Protein AF-A0A124IQH4-F1 (afdb_monomer_lite)

Sequence (219 aa):
MKIWHQALVGLISLNKNAKKWLMAPLSLAMLDLQGNQDTYRDPIALLEALRRASGKFFVFCQKGQIAVPKTSQLLYSYLESMVIEVMSPNPHGVFHPKTWLLRFTSDDGPEIYRFLCLSRNLTFDRSWDNILTLEGEVGKRRYARNRPLADFVKSLPSMGQSLIDPKVLASIDSLAEKVMRVQFQAPEGFENLAFWPMGIPKYHKLPIQGSHPVAAPKP

Foldseek 3Di:
DFQWLKQKEQEAEAAQDQVFVLVVLLVVLVVNVVVDPVLVPPPVSSLVSLLSCLLRAAYEYAPPSHDDDPPDVSSVVSVVSRYFHFQFPDPPDGSHFRKMWMWTDGPPDFIKIKIKGKPDHDDPDPDDIDIDIWMFTFDPDFDPLLLVVLVLLLCRVVRGPDDRPVSVNVSSNVSSVSSRRTPIDDPPQFDDDHDQPDRGPPRPDDPPPDPDDNTDGDD

Structure (mmCIF, N/CA/C/O backbone):
data_AF-A0A124IQH4-F1
#
_entry.id   AF-A0A124IQH4-F1
#
loop_
_atom_site.group_PDB
_atom_site.id
_atom_site.type_symbol
_atom_site.label_atom_id
_atom_site.label_alt_id
_atom_site.label_comp_id
_atom_site.label_asym_id
_atom_site.label_entity_id
_atom_site.label_seq_id
_atom_site.pdbx_PDB_ins_code
_atom_site.Cartn_x
_atom_site.Cartn_y
_atom_site.Cartn_z
_atom_site.occupancy
_atom_site.B_iso_or_equiv
_atom_site.auth_seq_id
_atom_site.auth_comp_id
_atom_site.auth_asym_id
_atom_site.auth_atom_id
_atom_site.pdbx_PDB_model_num
ATOM 1 N N . MET A 1 1 ? -23.907 -10.641 -3.663 1.00 27.45 1 MET A N 1
ATOM 2 C CA . MET A 1 1 ? -23.512 -9.532 -2.768 1.00 27.45 1 MET A CA 1
ATOM 3 C C . MET A 1 1 ? -22.052 -9.770 -2.403 1.00 27.45 1 MET A C 1
ATOM 5 O O . MET A 1 1 ? -21.786 -10.733 -1.705 1.00 27.45 1 MET A O 1
ATOM 9 N N . LYS A 1 2 ? -21.096 -9.043 -3.003 1.00 30.48 2 LYS A N 1
ATOM 10 C CA . LYS A 1 2 ? -19.655 -9.298 -2.796 1.00 30.48 2 LYS A CA 1
ATOM 11 C C . LYS A 1 2 ? -19.237 -8.678 -1.463 1.00 30.48 2 LYS A C 1
ATOM 13 O O . LYS A 1 2 ? -19.295 -7.460 -1.327 1.00 30.48 2 LYS A O 1
ATOM 18 N N . ILE A 1 3 ? -18.887 -9.506 -0.484 1.00 36.41 3 ILE A N 1
ATOM 19 C CA . ILE A 1 3 ? -18.413 -9.053 0.826 1.00 36.41 3 ILE A CA 1
ATOM 20 C C . ILE A 1 3 ? -16.924 -8.727 0.683 1.00 36.41 3 ILE A C 1
ATOM 22 O O . ILE A 1 3 ? -16.105 -9.613 0.456 1.00 36.41 3 ILE A O 1
ATOM 26 N N . TRP A 1 4 ? -16.583 -7.442 0.760 1.00 46.94 4 TRP A N 1
ATOM 27 C CA . TRP A 1 4 ? -15.238 -6.929 0.516 1.00 46.94 4 TRP A CA 1
ATOM 28 C C . TRP A 1 4 ? -14.406 -6.929 1.805 1.00 46.94 4 TRP A C 1
ATOM 30 O O . TRP A 1 4 ? -14.398 -5.945 2.535 1.00 46.94 4 TRP A O 1
ATOM 40 N N . HIS A 1 5 ? -13.637 -7.980 2.096 1.00 44.06 5 HIS A N 1
ATOM 41 C CA . HIS A 1 5 ? -12.691 -7.911 3.220 1.00 44.06 5 HIS A CA 1
ATOM 42 C C . HIS A 1 5 ? -11.380 -7.276 2.738 1.00 44.06 5 HIS A C 1
ATOM 44 O O . HIS A 1 5 ? -10.505 -7.968 2.208 1.00 44.06 5 HIS A O 1
ATOM 50 N N . GLN A 1 6 ? -11.263 -5.949 2.860 1.00 46.66 6 GLN A N 1
ATOM 51 C CA . GLN A 1 6 ? -10.095 -5.217 2.366 1.00 46.66 6 GLN A CA 1
ATOM 52 C C . GLN A 1 6 ? -9.003 -5.068 3.422 1.00 46.66 6 GLN A C 1
ATOM 54 O O . GLN A 1 6 ? -9.256 -4.545 4.503 1.00 46.66 6 GLN A O 1
ATOM 59 N N . ALA A 1 7 ? -7.785 -5.502 3.083 1.00 43.81 7 ALA A N 1
ATOM 60 C CA . ALA A 1 7 ? -6.567 -5.007 3.715 1.00 43.81 7 ALA A CA 1
ATOM 61 C C . ALA A 1 7 ? -6.040 -3.864 2.849 1.00 43.81 7 ALA A C 1
ATOM 63 O O . ALA A 1 7 ? -5.801 -4.036 1.651 1.00 43.81 7 ALA A O 1
ATOM 64 N N . LEU A 1 8 ? -5.915 -2.692 3.448 1.00 48.09 8 LEU A N 1
ATOM 65 C CA . LEU A 1 8 ? -5.550 -1.461 2.787 1.00 48.09 8 LEU A CA 1
ATOM 66 C C . LEU A 1 8 ? -4.253 -0.928 3.382 1.00 48.09 8 LEU A C 1
ATOM 68 O O . LEU A 1 8 ? -4.215 -0.499 4.528 1.00 48.09 8 LEU A O 1
ATOM 72 N N . VAL A 1 9 ? -3.195 -0.908 2.579 1.00 48.12 9 VAL A N 1
ATOM 73 C CA . VAL A 1 9 ? -1.991 -0.137 2.890 1.00 48.12 9 VAL A CA 1
ATOM 74 C C . VAL A 1 9 ? -2.072 1.182 2.124 1.00 48.12 9 VAL A C 1
ATOM 76 O O . VAL A 1 9 ? -1.811 1.249 0.920 1.00 48.12 9 VAL A O 1
ATOM 79 N N . GLY A 1 10 ? -2.507 2.235 2.815 1.00 49.72 10 GLY A N 1
ATOM 80 C CA . GLY A 1 10 ? -2.479 3.606 2.318 1.00 49.72 10 GLY A CA 1
ATOM 81 C C . GLY A 1 10 ? -1.094 4.197 2.562 1.00 49.72 10 GLY A C 1
ATOM 82 O O . GLY A 1 10 ? -0.706 4.456 3.694 1.00 49.72 10 GLY A O 1
ATOM 83 N N . LEU A 1 11 ? -0.311 4.406 1.511 1.00 49.22 11 LEU A N 1
ATOM 84 C CA . LEU A 1 11 ? 1.024 4.992 1.605 1.00 49.22 11 LEU A CA 1
ATOM 85 C C . LEU A 1 11 ? 0.931 6.471 1.300 1.00 49.22 11 LEU A C 1
ATOM 87 O O . LEU A 1 11 ? 0.969 6.899 0.146 1.00 49.22 11 LEU A O 1
ATOM 91 N N . ILE A 1 12 ? 0.761 7.245 2.360 1.00 49.69 12 ILE A N 1
ATOM 92 C CA . ILE A 1 12 ? 0.426 8.647 2.248 1.00 49.69 12 ILE A CA 1
ATOM 93 C C . ILE A 1 12 ? 1.535 9.482 2.866 1.00 49.69 12 ILE A C 1
ATOM 95 O O . ILE A 1 12 ? 1.730 9.553 4.078 1.00 49.69 12 ILE A O 1
ATOM 99 N N . SER A 1 13 ? 2.198 10.236 2.011 1.00 42.84 13 SER A N 1
ATOM 100 C CA . SER A 1 13 ? 2.957 11.386 2.446 1.00 42.84 13 SER A CA 1
ATOM 101 C C . SER A 1 13 ? 2.058 12.520 2.897 1.00 42.84 13 SER A C 1
ATOM 103 O O . SER A 1 13 ? 1.053 12.818 2.258 1.00 42.84 13 SER A O 1
ATOM 105 N N . LEU A 1 14 ? 2.437 13.195 3.977 1.00 44.09 14 LEU A N 1
ATOM 106 C CA . LEU A 1 14 ? 1.610 14.215 4.596 1.00 44.09 14 LEU A CA 1
ATOM 107 C C . LEU A 1 14 ? 2.203 15.609 4.514 1.00 44.09 14 LEU A C 1
ATOM 109 O O . LEU A 1 14 ? 3.375 15.837 4.795 1.00 44.09 14 LEU A O 1
ATOM 113 N N . ASN A 1 15 ? 1.295 16.544 4.237 1.00 41.12 15 ASN A N 1
ATOM 114 C CA . ASN A 1 15 ? 1.374 17.929 4.665 1.00 41.12 15 ASN A CA 1
ATOM 115 C C . ASN A 1 15 ? 0.357 18.127 5.808 1.00 41.12 15 ASN A C 1
ATOM 117 O O . ASN A 1 15 ? -0.839 17.941 5.577 1.00 41.12 15 ASN A O 1
ATOM 121 N N . LYS A 1 16 ? 0.848 18.456 7.013 1.00 47.25 16 LYS A N 1
ATOM 122 C CA . LYS A 1 16 ? 0.254 19.120 8.208 1.00 47.25 16 LYS A CA 1
ATOM 123 C C . LYS A 1 16 ? -1.236 18.968 8.616 1.00 47.25 16 LYS A C 1
ATOM 125 O O . LYS A 1 16 ? -1.627 19.569 9.610 1.00 47.25 16 LYS A O 1
ATOM 130 N N . ASN A 1 17 ? -2.092 18.191 7.950 1.00 49.38 17 ASN A N 1
ATOM 131 C CA . ASN A 1 17 ? -3.535 18.117 8.240 1.00 49.38 17 ASN A CA 1
ATOM 132 C C . ASN A 1 17 ? -4.011 16.672 8.479 1.00 49.38 17 ASN A C 1
ATOM 134 O O . ASN A 1 17 ? -4.614 16.058 7.596 1.00 49.38 17 ASN A O 1
ATOM 138 N N . ALA A 1 18 ? -3.792 16.135 9.686 1.00 50.78 18 ALA A N 1
ATOM 139 C CA . ALA A 1 18 ? -4.149 14.749 10.026 1.00 50.78 18 ALA A CA 1
ATOM 140 C C . ALA A 1 18 ? -5.662 14.458 9.986 1.00 50.78 18 ALA A C 1
ATOM 142 O O . ALA A 1 18 ? -6.048 13.339 9.664 1.00 50.78 18 ALA A O 1
ATOM 143 N N . LYS A 1 19 ? -6.525 15.467 10.209 1.00 54.09 19 LYS A N 1
ATOM 144 C CA . LYS A 1 19 ? -8.000 15.329 10.144 1.00 54.09 19 LYS A CA 1
ATOM 145 C C . LYS A 1 19 ? -8.501 14.666 8.857 1.00 54.09 19 LYS A C 1
ATOM 147 O O . LYS A 1 19 ? -9.538 14.015 8.870 1.00 54.09 19 LYS A O 1
ATOM 152 N N . LYS A 1 20 ? -7.792 14.857 7.742 1.00 59.75 20 LYS A N 1
ATOM 153 C CA . LYS A 1 20 ? -8.270 14.479 6.405 1.00 59.75 20 LYS A CA 1
ATOM 154 C C . LYS A 1 20 ? -8.083 12.988 6.095 1.00 59.75 20 LYS A C 1
ATOM 156 O O . LYS A 1 20 ? -8.856 12.438 5.323 1.00 59.75 20 LYS A O 1
ATOM 161 N N . TRP A 1 21 ? -7.128 12.318 6.737 1.00 56.78 21 TRP A N 1
ATOM 162 C CA . TRP A 1 21 ? -6.817 10.898 6.491 1.00 56.78 21 TRP A CA 1
ATOM 163 C C . TRP A 1 21 ? -7.720 9.957 7.251 1.00 56.78 21 TRP A C 1
ATOM 165 O O . TRP A 1 21 ? -8.015 8.877 6.766 1.00 56.78 21 TRP A O 1
ATOM 175 N N . LEU A 1 22 ? -8.226 10.424 8.387 1.00 61.12 22 LEU A N 1
ATOM 176 C CA . LEU A 1 22 ? -9.217 9.742 9.210 1.00 61.12 22 LEU A CA 1
ATOM 177 C C . LEU A 1 22 ? -10.526 9.510 8.456 1.00 61.12 22 LEU A C 1
ATOM 179 O O . LEU A 1 22 ? -11.245 8.565 8.759 1.00 61.12 22 LEU A O 1
ATOM 183 N N . MET A 1 23 ? -10.797 10.315 7.424 1.00 64.69 23 MET A N 1
ATOM 184 C CA . MET A 1 23 ? -11.951 10.123 6.556 1.00 64.69 23 MET A CA 1
ATOM 185 C C . MET A 1 23 ? -11.840 8.877 5.686 1.00 64.69 23 MET A C 1
ATOM 187 O O . MET A 1 23 ? -12.874 8.331 5.345 1.00 64.69 23 MET A O 1
ATOM 191 N N . ALA A 1 24 ? -10.649 8.403 5.316 1.00 69.44 24 ALA A N 1
ATOM 192 C CA . ALA A 1 24 ? -10.521 7.216 4.469 1.00 69.44 24 ALA A CA 1
ATOM 193 C C . ALA A 1 24 ? -10.937 5.911 5.181 1.00 69.44 24 ALA A C 1
ATOM 195 O O . ALA A 1 24 ? -11.853 5.254 4.685 1.00 69.44 24 ALA A O 1
ATOM 196 N N . PRO A 1 25 ? -10.368 5.540 6.348 1.00 66.88 25 PRO A N 1
ATOM 197 C CA . PRO A 1 25 ? -10.830 4.378 7.100 1.00 66.88 25 PRO A CA 1
ATOM 198 C C . PRO A 1 25 ? -12.261 4.574 7.606 1.00 66.88 25 PRO A C 1
ATOM 200 O O . PRO A 1 25 ? -13.017 3.611 7.629 1.00 66.88 25 PRO A O 1
ATOM 203 N N . LEU A 1 26 ? -12.673 5.809 7.924 1.00 68.56 26 LEU A N 1
ATOM 204 C CA . LEU A 1 26 ? -14.063 6.108 8.270 1.00 68.56 26 LEU A CA 1
ATOM 205 C C . LEU A 1 26 ? -15.015 5.890 7.088 1.00 68.56 26 LEU A C 1
ATOM 207 O O . LEU A 1 26 ? -16.062 5.286 7.263 1.00 68.56 26 LEU A O 1
ATOM 211 N N . SER A 1 27 ? -14.654 6.332 5.883 1.00 69.56 27 SER A N 1
ATOM 212 C CA . SER A 1 27 ? -15.468 6.135 4.677 1.00 69.56 27 SER A CA 1
ATOM 213 C C . SER A 1 27 ? -15.549 4.658 4.316 1.00 69.56 27 SER A C 1
ATOM 215 O O . SER A 1 27 ? -16.607 4.197 3.916 1.00 69.56 27 SER A O 1
ATOM 217 N N . LEU A 1 28 ? -14.468 3.896 4.499 1.00 68.25 28 LEU A N 1
ATOM 218 C CA . LEU A 1 28 ? -14.471 2.445 4.297 1.00 68.25 28 LEU A CA 1
ATOM 219 C C . LEU A 1 28 ? -15.334 1.730 5.334 1.00 68.25 28 LEU A C 1
ATOM 221 O O . LEU A 1 28 ? -16.152 0.897 4.964 1.00 68.25 28 LEU A O 1
ATOM 225 N N . ALA A 1 29 ? -15.214 2.111 6.606 1.00 67.94 29 ALA A N 1
ATOM 226 C CA . ALA A 1 29 ? -16.097 1.633 7.663 1.00 67.94 29 ALA A CA 1
ATOM 227 C C . ALA A 1 29 ? -17.564 1.965 7.344 1.00 67.94 29 ALA A C 1
ATOM 229 O O . ALA A 1 29 ? -18.438 1.126 7.510 1.00 67.94 29 ALA A O 1
ATOM 230 N N . MET A 1 30 ? -17.841 3.158 6.813 1.00 67.12 30 MET A N 1
ATOM 231 C CA . MET A 1 30 ? -19.174 3.551 6.361 1.00 67.12 30 MET A CA 1
ATOM 232 C C . MET A 1 30 ? -19.645 2.754 5.135 1.00 67.12 30 MET A C 1
ATOM 234 O O . MET A 1 30 ? -20.822 2.412 5.067 1.00 67.12 30 MET A O 1
ATOM 238 N N . LEU A 1 31 ? -18.772 2.425 4.181 1.00 66.75 31 LEU A N 1
ATOM 239 C CA . LEU A 1 31 ? -19.111 1.557 3.048 1.00 66.75 31 LEU A CA 1
ATOM 240 C C . LEU A 1 31 ? -19.490 0.145 3.515 1.00 66.75 31 LEU A C 1
ATOM 242 O O . LEU A 1 31 ? -20.465 -0.408 3.015 1.00 66.75 31 LEU A O 1
ATOM 246 N N . ASP A 1 32 ? -18.802 -0.400 4.522 1.00 65.06 32 ASP A N 1
ATOM 247 C CA . ASP A 1 32 ? -19.162 -1.684 5.144 1.00 65.06 32 ASP A CA 1
ATOM 248 C C . ASP A 1 32 ? -20.562 -1.654 5.788 1.00 65.06 32 ASP A C 1
ATOM 250 O O . ASP A 1 32 ? -21.250 -2.674 5.841 1.00 65.06 32 ASP A O 1
ATOM 254 N N . LEU A 1 33 ? -21.016 -0.481 6.238 1.00 65.69 33 LEU A N 1
ATOM 255 C CA . LEU A 1 33 ? -22.342 -0.282 6.828 1.00 65.69 33 LEU A CA 1
ATOM 256 C C . LEU A 1 33 ? -23.456 -0.037 5.781 1.00 65.69 33 LEU A C 1
ATOM 258 O O . LEU A 1 33 ? -24.626 -0.012 6.162 1.00 65.69 33 LEU A O 1
ATOM 262 N N . GLN A 1 34 ? -23.145 0.084 4.472 1.00 57.66 34 GLN A N 1
ATOM 263 C CA . GLN A 1 34 ? -24.130 0.426 3.407 1.00 57.66 34 GLN A CA 1
ATOM 264 C C . GLN A 1 34 ? -25.230 -0.615 3.206 1.00 57.66 34 GLN A C 1
ATOM 266 O O . GLN A 1 34 ? -26.213 -0.336 2.523 1.00 57.66 34 GLN A O 1
ATOM 271 N N . GLY A 1 35 ? -25.127 -1.779 3.849 1.00 55.34 35 GLY A N 1
ATOM 272 C CA . GLY A 1 35 ? -26.206 -2.759 3.891 1.00 55.34 35 GLY A CA 1
ATOM 273 C C . GLY A 1 35 ? -27.447 -2.316 4.679 1.00 55.34 35 GLY A C 1
ATOM 274 O O . GLY A 1 35 ? -28.480 -2.961 4.526 1.00 55.34 35 GLY A O 1
ATOM 275 N N . ASN A 1 36 ? -27.384 -1.263 5.512 1.00 54.66 36 ASN A N 1
ATOM 276 C CA . ASN A 1 36 ? -28.502 -0.889 6.386 1.00 54.66 36 ASN A CA 1
ATOM 277 C C . ASN A 1 36 ? -28.517 0.628 6.702 1.00 54.66 36 ASN A C 1
ATOM 279 O O . ASN A 1 36 ? -27.698 1.129 7.472 1.00 54.66 36 ASN A O 1
ATOM 283 N N . GLN A 1 37 ? -29.432 1.386 6.080 1.00 54.12 37 GLN A N 1
ATOM 284 C CA . GLN A 1 37 ? -29.427 2.865 6.071 1.00 54.12 37 GLN A CA 1
ATOM 285 C C . GLN A 1 37 ? -29.569 3.523 7.461 1.00 54.12 37 GLN A C 1
ATOM 287 O O . GLN A 1 37 ? -29.134 4.662 7.638 1.00 54.12 37 GLN A O 1
ATOM 292 N N . ASP A 1 38 ? -30.088 2.808 8.462 1.00 57.28 38 ASP A N 1
ATOM 293 C CA . ASP A 1 38 ? -30.213 3.305 9.841 1.00 57.28 38 ASP A CA 1
ATOM 294 C C . ASP A 1 38 ? -28.929 3.141 10.675 1.00 57.28 38 ASP A C 1
ATOM 296 O O . ASP A 1 38 ? -28.734 3.829 11.679 1.00 57.28 38 ASP A O 1
ATOM 300 N N . THR A 1 39 ? -28.003 2.278 10.248 1.00 57.75 39 THR A N 1
ATOM 301 C CA . THR A 1 39 ? -26.803 1.922 11.022 1.00 57.75 39 THR A CA 1
ATOM 302 C C . THR A 1 39 ? -25.746 3.035 11.050 1.00 57.75 39 THR A C 1
ATOM 304 O O . THR A 1 39 ? -24.928 3.092 11.962 1.00 57.75 39 THR A O 1
ATOM 307 N N . TYR A 1 40 ? -25.803 4.000 10.127 1.00 55.03 40 TYR A N 1
ATOM 308 C CA . TYR A 1 40 ? -24.913 5.175 10.107 1.00 55.03 40 TYR A CA 1
ATOM 309 C C . TYR A 1 40 ? -25.051 6.107 11.297 1.00 55.03 40 TYR A C 1
ATOM 311 O O . TYR A 1 40 ? -24.130 6.865 11.605 1.00 55.03 40 TYR A O 1
ATOM 319 N N . ARG A 1 41 ? -26.232 6.102 11.913 1.00 62.84 41 ARG A N 1
ATOM 320 C CA . ARG A 1 41 ? -26.545 6.955 13.056 1.00 62.84 41 ARG A CA 1
ATOM 321 C C . ARG A 1 41 ? -26.239 6.272 14.381 1.00 62.84 41 ARG A C 1
ATOM 323 O O . ARG A 1 41 ? -26.318 6.949 15.399 1.00 62.84 41 ARG A O 1
ATOM 330 N N . ASP A 1 42 ? -25.876 4.987 14.365 1.00 73.62 42 ASP A N 1
ATOM 331 C CA . ASP A 1 42 ? -25.468 4.238 15.548 1.00 73.62 42 ASP A CA 1
ATOM 332 C C . ASP A 1 42 ? -23.953 4.405 15.794 1.00 73.62 42 ASP A C 1
ATOM 334 O O . ASP A 1 42 ? -23.127 3.850 15.055 1.00 73.62 42 ASP A O 1
ATOM 338 N N . PRO A 1 43 ? -23.549 5.147 16.843 1.00 72.62 43 PRO A N 1
ATOM 339 C CA . PRO A 1 43 ? -22.143 5.324 17.187 1.00 72.62 43 PRO A CA 1
ATOM 340 C C . PRO A 1 43 ? -21.436 4.003 17.506 1.00 72.62 43 PRO A C 1
ATOM 342 O O . PRO A 1 43 ? -20.225 3.916 17.308 1.00 72.62 43 PRO A O 1
ATOM 345 N N . ILE A 1 44 ? -22.164 2.986 17.981 1.00 79.00 44 ILE A N 1
ATOM 346 C CA . ILE A 1 44 ? -21.615 1.671 18.331 1.00 79.00 44 ILE A CA 1
ATOM 347 C C . ILE A 1 44 ? -21.269 0.899 17.060 1.00 79.00 44 ILE A C 1
ATOM 349 O O . ILE A 1 44 ? -20.155 0.387 16.939 1.00 79.00 44 ILE A O 1
ATOM 353 N N . ALA A 1 45 ? -22.175 0.864 16.082 1.00 76.56 45 ALA A N 1
ATOM 354 C CA . ALA A 1 45 ? -21.912 0.227 14.798 1.00 76.56 45 ALA A CA 1
ATOM 355 C C . ALA A 1 45 ? -20.733 0.872 14.053 1.00 76.56 45 ALA A C 1
ATOM 357 O O . ALA A 1 45 ? -19.902 0.165 13.478 1.00 76.56 45 ALA A O 1
ATOM 358 N N . LEU A 1 46 ? -20.606 2.202 14.119 1.00 75.94 46 LEU A N 1
ATOM 359 C CA . LEU A 1 46 ? -19.455 2.920 13.568 1.00 75.94 46 LEU A CA 1
ATOM 360 C C . LEU A 1 46 ? -18.143 2.537 14.268 1.00 75.94 46 LEU A C 1
ATOM 362 O O . LEU A 1 46 ? -17.123 2.327 13.610 1.00 75.94 46 LEU A O 1
ATOM 366 N N . LEU A 1 47 ? -18.171 2.420 15.598 1.00 77.06 47 LEU A N 1
ATOM 367 C CA . LEU A 1 47 ? -17.029 1.988 16.403 1.00 77.06 47 LEU A CA 1
ATOM 368 C C . LEU A 1 47 ? -16.601 0.559 16.067 1.00 77.06 47 LEU A C 1
ATOM 370 O O . LEU A 1 47 ? -15.413 0.306 15.882 1.00 77.06 47 LEU A O 1
ATOM 374 N N . GLU A 1 48 ? -17.552 -0.364 15.932 1.00 77.12 48 GLU A N 1
ATOM 375 C CA . GLU A 1 48 ? -17.270 -1.745 15.538 1.00 77.12 48 GLU A CA 1
ATOM 376 C C . GLU A 1 48 ? -16.720 -1.839 14.112 1.00 77.12 48 GLU A C 1
ATOM 378 O O . GLU A 1 48 ? -15.776 -2.593 13.867 1.00 77.12 48 GLU A O 1
ATOM 383 N N . ALA A 1 49 ? -17.244 -1.048 13.174 1.00 75.38 49 ALA A N 1
ATOM 384 C CA . ALA A 1 49 ? -16.715 -0.984 11.815 1.00 75.38 49 ALA A CA 1
ATOM 385 C C . ALA A 1 49 ? -15.269 -0.450 11.797 1.00 75.38 49 ALA A C 1
ATOM 387 O O . ALA A 1 49 ? -14.392 -1.048 11.169 1.00 75.38 49 ALA A O 1
ATOM 388 N N . LEU A 1 50 ? -14.974 0.606 12.564 1.00 75.12 50 LEU A N 1
ATOM 389 C CA . LEU A 1 50 ? -13.610 1.123 12.723 1.00 75.12 50 LEU A CA 1
ATOM 390 C C .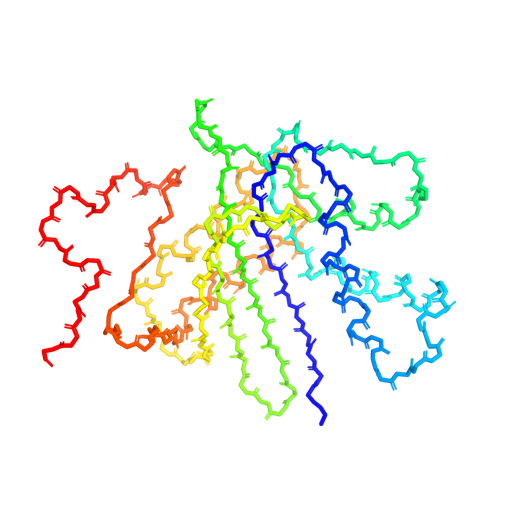 LEU A 1 50 ? -12.674 0.119 13.407 1.00 75.12 50 LEU A C 1
ATOM 392 O O . LEU A 1 50 ? -11.532 -0.043 12.976 1.00 75.12 50 LEU A O 1
ATOM 396 N N . ARG A 1 51 ? -13.151 -0.603 14.427 1.00 77.06 51 ARG A N 1
ATOM 397 C CA . ARG A 1 51 ? -12.392 -1.666 15.104 1.00 77.06 51 ARG A CA 1
ATOM 398 C C . ARG A 1 51 ? -12.066 -2.825 14.160 1.00 77.06 51 ARG A C 1
ATOM 400 O O . ARG A 1 51 ? -10.975 -3.382 14.218 1.00 77.06 51 ARG A O 1
ATOM 407 N N . ARG A 1 52 ? -12.980 -3.186 13.256 1.00 74.44 52 ARG A N 1
ATOM 408 C CA . ARG A 1 52 ? -12.723 -4.189 12.204 1.00 74.44 52 ARG A CA 1
ATOM 409 C C . ARG A 1 52 ? -11.725 -3.688 11.162 1.00 74.44 52 ARG A C 1
ATOM 411 O O . ARG A 1 52 ? -10.940 -4.487 10.647 1.00 74.44 52 ARG A O 1
ATOM 418 N N . ALA A 1 53 ? -11.751 -2.390 10.862 1.00 71.12 53 ALA A N 1
ATOM 419 C CA . ALA A 1 53 ? -10.824 -1.754 9.934 1.00 71.12 53 ALA A CA 1
ATOM 420 C C . ALA A 1 53 ? -9.408 -1.599 10.518 1.00 71.12 53 ALA A C 1
ATOM 422 O O . ALA A 1 53 ? -8.441 -1.695 9.766 1.00 71.12 53 ALA A O 1
ATOM 423 N N . SER A 1 54 ? -9.251 -1.422 11.837 1.00 70.94 54 SER A N 1
ATOM 424 C CA . SER A 1 54 ? -7.949 -1.099 12.451 1.00 70.94 54 SER A CA 1
ATOM 425 C C . SER A 1 54 ? -6.896 -2.195 12.316 1.00 70.94 54 SER A C 1
ATOM 427 O O . SER A 1 54 ? -5.707 -1.906 12.264 1.00 70.94 54 SER A O 1
ATOM 429 N N . GLY A 1 55 ? -7.317 -3.454 12.180 1.00 71.12 55 GLY A N 1
ATOM 430 C CA . GLY A 1 55 ? -6.416 -4.578 11.901 1.00 71.12 55 GLY A CA 1
ATOM 431 C C . GLY A 1 55 ? -6.090 -4.783 10.419 1.00 71.12 55 GLY A C 1
ATOM 432 O O . GLY A 1 55 ? -5.397 -5.739 10.077 1.00 71.12 55 GLY A O 1
ATOM 433 N N . LYS A 1 56 ? -6.641 -3.955 9.530 1.00 75.56 56 LYS A N 1
ATOM 434 C CA . LYS A 1 56 ? -6.580 -4.149 8.075 1.00 75.56 56 LYS A CA 1
ATOM 435 C C . LYS A 1 56 ? -6.128 -2.903 7.323 1.00 75.56 56 LYS A C 1
ATOM 437 O O . LYS A 1 56 ? -5.696 -3.029 6.181 1.00 75.56 56 LYS A O 1
ATOM 442 N N . PHE A 1 57 ? -6.248 -1.729 7.930 1.00 78.94 57 PHE A N 1
ATOM 443 C CA . PHE A 1 57 ? -5.913 -0.444 7.339 1.00 78.94 57 PHE A CA 1
ATOM 444 C C . PHE A 1 57 ? -4.653 0.118 7.996 1.00 78.94 57 PHE A C 1
ATOM 446 O O . PHE A 1 57 ? -4.630 0.322 9.206 1.00 78.94 57 PHE A O 1
ATOM 453 N N . PHE A 1 58 ? -3.624 0.392 7.197 1.00 81.69 58 PHE A N 1
ATOM 454 C CA . PHE A 1 58 ? -2.354 0.935 7.674 1.00 81.69 58 PHE A CA 1
ATOM 455 C C . PHE A 1 58 ? -1.963 2.159 6.857 1.00 81.69 58 PHE A C 1
ATOM 457 O O . PHE A 1 58 ? -1.966 2.112 5.624 1.00 81.69 58 PHE A O 1
ATOM 464 N N . VAL A 1 59 ? -1.599 3.238 7.547 1.00 81.75 59 VAL A N 1
ATOM 465 C CA . VAL A 1 59 ? -1.135 4.490 6.952 1.00 81.75 59 VAL A CA 1
ATOM 466 C C . VAL A 1 59 ? 0.304 4.725 7.333 1.00 81.75 59 VAL A C 1
ATOM 468 O O . VAL A 1 59 ? 0.598 5.002 8.487 1.00 81.75 59 VAL A O 1
ATOM 471 N N . PHE A 1 60 ? 1.195 4.686 6.355 1.00 83.75 60 PHE A N 1
ATOM 472 C CA . PHE A 1 60 ? 2.575 5.104 6.567 1.00 83.75 60 PHE A CA 1
ATOM 473 C C . PHE A 1 60 ? 2.710 6.571 6.203 1.00 83.75 60 PHE A C 1
ATOM 475 O O . PHE A 1 60 ? 2.341 6.946 5.088 1.00 83.75 60 PHE A O 1
ATOM 482 N N . CYS A 1 61 ? 3.260 7.381 7.105 1.00 79.88 61 CYS A N 1
ATOM 483 C CA . CYS A 1 61 ? 3.470 8.806 6.867 1.00 79.88 61 CYS A CA 1
ATOM 484 C C . CYS A 1 61 ? 4.790 9.318 7.443 1.00 79.88 61 CYS A C 1
ATOM 486 O O . CYS A 1 61 ? 5.310 8.784 8.416 1.00 79.88 61 CYS A O 1
ATOM 488 N N . GLN A 1 62 ? 5.313 10.403 6.867 1.00 83.25 62 GLN A N 1
ATOM 489 C CA . GLN A 1 62 ? 6.517 11.064 7.369 1.00 83.25 62 GLN A CA 1
ATOM 490 C C . GLN A 1 62 ? 6.329 11.515 8.828 1.00 83.25 62 GLN A C 1
ATOM 492 O O . GLN A 1 62 ? 5.360 12.212 9.143 1.00 83.25 62 GLN A O 1
ATOM 497 N N . LYS A 1 63 ? 7.295 11.174 9.687 1.00 79.31 63 LYS A N 1
ATOM 498 C CA . LYS A 1 63 ? 7.318 11.583 11.097 1.00 79.31 63 LYS A CA 1
ATOM 499 C C . LYS A 1 63 ? 7.156 13.095 11.262 1.00 79.31 63 LYS A C 1
ATOM 501 O O . LYS A 1 63 ? 7.774 13.880 10.535 1.00 79.31 63 LYS A O 1
ATOM 506 N N . GLY A 1 64 ? 6.371 13.495 12.261 1.00 70.88 64 GLY A N 1
ATOM 507 C CA . GLY A 1 64 ? 6.204 14.897 12.651 1.00 70.88 64 GLY A CA 1
ATOM 508 C C . GLY A 1 64 ? 5.261 15.694 11.745 1.00 70.88 64 GLY A C 1
ATOM 509 O O . GLY A 1 64 ? 5.210 16.918 11.841 1.00 70.88 64 GLY A O 1
ATOM 510 N N . GLN A 1 65 ? 4.512 15.023 10.863 1.00 65.94 65 GLN A N 1
ATOM 511 C CA . GLN A 1 65 ? 3.495 15.643 10.001 1.00 65.94 65 GLN A CA 1
ATOM 512 C C . GLN A 1 65 ? 2.052 15.316 10.428 1.00 65.94 65 GLN A C 1
ATOM 514 O O . GLN A 1 65 ? 1.104 15.679 9.725 1.00 65.94 65 GLN A O 1
ATOM 519 N N . ILE A 1 66 ? 1.860 14.673 11.586 1.00 63.72 66 ILE A N 1
ATOM 520 C CA . ILE A 1 66 ? 0.538 14.385 12.155 1.00 63.72 66 ILE A CA 1
ATOM 521 C C . ILE A 1 66 ? 0.149 15.500 13.134 1.00 63.72 66 ILE A C 1
ATOM 523 O O . ILE A 1 66 ? 0.766 15.680 14.179 1.00 63.72 66 ILE A O 1
ATOM 527 N N . ALA A 1 67 ? -0.914 16.236 12.815 1.00 57.84 67 ALA A N 1
ATOM 528 C CA . ALA A 1 67 ? -1.559 17.168 13.738 1.00 57.84 67 ALA A CA 1
ATOM 529 C C . ALA A 1 67 ? -2.775 16.498 14.397 1.00 57.84 67 ALA A C 1
ATOM 531 O O . ALA A 1 67 ? -3.861 16.509 13.815 1.00 57.84 67 ALA A O 1
ATOM 532 N N . VAL A 1 68 ? -2.605 15.905 15.584 1.00 56.47 68 VAL A N 1
ATOM 533 C CA . VAL A 1 68 ? -3.695 15.222 16.307 1.00 56.47 68 VAL A CA 1
ATOM 534 C C . VAL A 1 68 ? -4.743 16.244 16.787 1.00 56.47 68 VAL A C 1
ATOM 536 O O . VAL A 1 68 ? -4.415 17.171 17.532 1.00 56.47 68 VAL A O 1
ATOM 539 N N . PRO A 1 69 ? -6.012 16.132 16.364 1.00 55.12 69 PRO A N 1
ATOM 540 C CA . PRO A 1 69 ? -7.101 16.970 16.859 1.00 55.12 69 PRO A CA 1
ATOM 541 C C . PRO A 1 69 ? -7.456 16.652 18.313 1.00 55.12 69 PRO A C 1
ATOM 543 O O . PRO A 1 69 ? -7.523 15.496 18.704 1.00 55.12 69 PRO A O 1
ATOM 546 N N . LYS A 1 70 ? -7.787 17.681 19.098 1.00 54.94 70 LYS A N 1
ATOM 547 C CA . LYS A 1 70 ? -8.156 17.548 20.521 1.00 54.94 70 LYS A CA 1
ATOM 548 C C . LYS A 1 70 ? -9.595 17.064 20.777 1.00 54.94 70 LYS A C 1
ATOM 550 O O . LYS A 1 70 ? -10.042 17.080 21.916 1.00 54.94 70 LYS A O 1
ATOM 555 N N . THR A 1 71 ? -10.362 16.715 19.746 1.00 50.88 71 THR A N 1
ATOM 556 C CA . THR A 1 71 ? -11.812 16.472 19.863 1.00 50.88 71 THR A CA 1
ATOM 557 C C . THR A 1 71 ? -12.123 15.014 19.524 1.00 50.88 71 THR A C 1
ATOM 559 O O . THR A 1 71 ? -11.752 14.591 18.444 1.00 50.88 71 THR A O 1
ATOM 562 N N . SER A 1 72 ? -12.811 14.293 20.426 1.00 55.84 72 SER A N 1
ATOM 563 C CA . SER A 1 72 ? -13.280 12.883 20.364 1.00 55.84 72 SER A CA 1
ATOM 564 C C . SER A 1 72 ? -12.254 11.737 20.547 1.00 55.84 72 SER A C 1
ATOM 566 O O . SER A 1 72 ? -12.191 10.833 19.720 1.00 55.84 72 SER A O 1
ATOM 568 N N . GLN A 1 73 ? -11.533 11.708 21.676 1.00 62.25 73 GLN A N 1
ATOM 569 C CA . GLN A 1 73 ? -10.488 10.733 22.077 1.00 62.25 73 GLN A CA 1
ATOM 570 C C . GLN A 1 73 ? -10.620 9.277 21.564 1.00 62.25 73 GLN A C 1
ATOM 572 O O . GLN A 1 73 ? -9.631 8.697 21.126 1.00 62.25 73 GLN A O 1
ATOM 577 N N . LEU A 1 74 ? -11.814 8.671 21.624 1.00 68.69 74 LEU A N 1
ATOM 578 C CA . LEU A 1 74 ? -11.993 7.235 21.371 1.00 68.69 74 LEU A CA 1
ATOM 579 C C . LEU A 1 74 ? -11.883 6.850 19.889 1.00 68.69 74 LEU A C 1
ATOM 581 O O . LEU A 1 74 ? -11.243 5.862 19.564 1.00 68.69 74 LEU A O 1
ATOM 585 N N . LEU A 1 75 ? -12.475 7.617 18.970 1.00 66.94 75 LEU A N 1
ATOM 586 C CA . LEU A 1 75 ? -12.336 7.330 17.533 1.00 66.94 75 LEU A CA 1
ATOM 587 C C . LEU A 1 75 ? -10.886 7.530 17.085 1.00 66.94 75 LEU A C 1
ATOM 589 O O . LEU A 1 75 ? -10.372 6.777 16.261 1.00 66.94 75 LEU A O 1
ATOM 593 N N . TYR A 1 76 ? -10.221 8.528 17.668 1.00 69.12 76 TYR A N 1
ATOM 594 C CA . TYR A 1 76 ? -8.828 8.823 17.372 1.00 69.12 76 TYR A CA 1
ATOM 595 C C . TYR A 1 76 ? -7.889 7.735 17.882 1.00 69.12 76 TYR A C 1
ATOM 597 O O . TYR A 1 76 ? -6.970 7.407 17.149 1.00 69.12 76 TYR A O 1
ATOM 605 N N . SER A 1 77 ? -8.137 7.099 19.032 1.00 72.88 77 SER A N 1
ATOM 606 C CA . SER A 1 77 ? -7.264 6.012 19.505 1.00 72.88 77 SER A CA 1
ATOM 607 C C . SER A 1 77 ? -7.248 4.803 18.556 1.00 72.88 77 SER A C 1
ATOM 609 O O . SER A 1 77 ? -6.185 4.241 18.290 1.00 72.88 77 SER A O 1
ATOM 611 N N . TYR A 1 78 ? -8.393 4.433 17.966 1.00 71.94 78 TYR A N 1
ATOM 612 C CA . TYR A 1 78 ? -8.437 3.386 16.933 1.00 71.94 78 TYR A CA 1
ATOM 613 C C . TYR A 1 78 ? -7.674 3.789 15.675 1.00 71.94 78 TYR A C 1
ATOM 615 O O . TYR A 1 78 ? -6.990 2.965 15.072 1.00 71.94 78 TYR A O 1
ATOM 623 N N . LEU A 1 79 ? -7.776 5.054 15.280 1.00 70.94 79 LEU A N 1
ATOM 624 C CA . LEU A 1 79 ? -7.128 5.560 14.078 1.00 70.94 79 LEU A CA 1
ATOM 625 C C . LEU A 1 79 ? -5.622 5.762 14.273 1.00 70.94 79 LEU A C 1
ATOM 627 O O . LEU A 1 79 ? -4.860 5.488 13.354 1.00 70.94 79 LEU A O 1
ATOM 631 N N . GLU A 1 80 ? -5.181 6.169 15.463 1.00 72.50 80 GLU A N 1
ATOM 632 C CA . GLU A 1 80 ? -3.766 6.269 15.835 1.00 72.50 80 GLU A CA 1
ATOM 633 C C . GLU A 1 80 ? -3.061 4.923 15.670 1.00 72.50 80 GLU A C 1
ATOM 635 O O . GLU A 1 80 ? -1.974 4.878 15.105 1.00 72.50 80 GLU A O 1
ATOM 640 N N . SER A 1 81 ? -3.714 3.817 16.049 1.00 75.06 81 SER A N 1
ATOM 641 C CA . SER A 1 81 ? -3.149 2.470 15.872 1.00 75.06 81 SER A CA 1
ATOM 642 C C . SER A 1 81 ? -2.938 2.063 14.405 1.00 75.06 81 SER A C 1
ATOM 644 O O . SER A 1 81 ? -2.132 1.180 14.120 1.00 75.06 81 SER A O 1
ATOM 646 N N . MET A 1 82 ? -3.634 2.716 13.467 1.00 77.62 82 MET A N 1
ATOM 647 C CA . MET A 1 82 ? -3.483 2.485 12.029 1.00 77.62 82 MET A CA 1
ATOM 648 C C . MET A 1 82 ? -2.355 3.325 11.420 1.00 77.62 82 MET A C 1
ATOM 650 O O . MET A 1 82 ? -1.932 3.045 10.299 1.00 77.62 82 MET A O 1
ATOM 654 N N . VAL A 1 83 ? -1.892 4.378 12.103 1.00 79.94 83 VAL A N 1
ATOM 655 C CA . VAL A 1 83 ? -0.897 5.311 11.569 1.00 79.94 83 VAL A CA 1
ATOM 656 C C . VAL A 1 83 ? 0.497 4.929 12.054 1.00 79.94 83 VAL A C 1
ATOM 658 O O . VAL A 1 83 ? 0.775 4.855 13.244 1.00 79.94 83 VAL A O 1
ATOM 661 N N . ILE A 1 84 ? 1.397 4.719 11.102 1.00 82.69 84 ILE A N 1
ATOM 662 C CA . ILE A 1 84 ? 2.780 4.322 11.321 1.00 82.69 84 ILE A CA 1
ATOM 663 C C . ILE A 1 84 ? 3.666 5.460 10.823 1.00 82.69 84 ILE A C 1
ATOM 665 O O . ILE A 1 84 ? 3.799 5.705 9.620 1.00 82.69 84 ILE A O 1
ATOM 669 N N . GLU A 1 85 ? 4.276 6.178 11.761 1.00 84.44 85 GLU A N 1
ATOM 670 C CA . GLU A 1 85 ? 5.245 7.215 11.428 1.00 84.44 85 GLU A CA 1
ATOM 671 C C . GLU A 1 85 ? 6.562 6.596 10.959 1.00 84.44 85 GLU A C 1
ATOM 673 O O . GLU A 1 85 ? 7.173 5.768 11.640 1.00 84.44 85 GLU A O 1
ATOM 678 N N . VAL A 1 86 ? 7.021 7.045 9.795 1.00 86.25 86 VAL A N 1
ATOM 679 C CA . VAL A 1 86 ? 8.247 6.587 9.151 1.00 86.25 86 VAL A CA 1
ATOM 680 C C . VAL A 1 86 ? 9.199 7.735 8.859 1.00 86.25 86 VAL A C 1
ATOM 682 O O . VAL A 1 86 ? 8.802 8.896 8.729 1.00 86.25 86 VAL A O 1
ATOM 685 N N . MET A 1 87 ? 10.473 7.392 8.712 1.00 86.69 87 MET A N 1
ATOM 686 C CA . MET A 1 87 ? 11.491 8.276 8.159 1.00 86.69 87 MET A CA 1
ATOM 687 C C . MET A 1 87 ? 12.003 7.740 6.833 1.00 86.69 87 MET A C 1
ATOM 689 O O . MET A 1 87 ? 12.134 6.536 6.635 1.00 86.69 87 MET A O 1
ATOM 693 N N . SER A 1 88 ? 12.356 8.654 5.935 1.00 85.81 88 SER A N 1
ATOM 694 C CA . SER A 1 88 ? 13.122 8.304 4.744 1.00 85.81 88 SER A CA 1
ATOM 695 C C . SER A 1 88 ? 14.415 7.560 5.131 1.00 85.81 88 SER A C 1
ATOM 697 O O . SER A 1 88 ? 15.126 8.028 6.023 1.00 85.81 88 SER A O 1
ATOM 699 N N . PRO A 1 89 ? 14.779 6.466 4.431 1.00 84.44 89 PRO A N 1
ATOM 700 C CA . PRO A 1 89 ? 16.083 5.818 4.592 1.00 84.44 89 PRO A CA 1
ATOM 701 C C . PRO A 1 89 ? 17.266 6.756 4.310 1.00 84.44 89 PRO A C 1
ATOM 703 O O . PRO A 1 89 ? 18.353 6.565 4.844 1.00 84.44 89 PRO A O 1
ATOM 706 N N . ASN A 1 90 ? 17.066 7.767 3.458 1.00 83.44 90 ASN A N 1
ATOM 707 C CA . ASN A 1 90 ? 18.031 8.842 3.252 1.00 83.44 90 ASN A CA 1
ATOM 708 C C . ASN A 1 90 ? 17.859 9.907 4.356 1.00 83.44 90 ASN A C 1
ATOM 710 O O . ASN A 1 90 ? 16.761 10.470 4.429 1.00 83.44 90 ASN A O 1
ATOM 714 N N . PRO A 1 91 ? 18.911 10.245 5.136 1.00 80.94 91 PRO A N 1
ATOM 715 C CA . PRO A 1 91 ? 18.862 11.267 6.189 1.00 80.94 91 PRO A CA 1
ATOM 716 C C . PRO A 1 91 ? 18.393 12.653 5.726 1.00 80.94 91 PRO A C 1
ATOM 718 O O . PRO A 1 91 ? 17.819 13.401 6.511 1.00 80.94 91 PRO A O 1
ATOM 721 N N . HIS A 1 92 ? 18.618 12.994 4.455 1.00 83.00 92 HIS A N 1
ATOM 722 C CA . HIS A 1 92 ? 18.182 14.258 3.850 1.00 83.00 92 HIS A CA 1
ATOM 723 C C . HIS A 1 92 ? 16.897 14.114 3.021 1.00 83.00 92 HIS A C 1
ATOM 725 O O . HIS A 1 92 ? 16.440 15.074 2.403 1.00 83.00 92 HIS A O 1
ATOM 731 N N . GLY A 1 93 ? 16.334 12.907 2.956 1.00 81.44 93 GLY A N 1
ATOM 732 C CA . GLY A 1 93 ? 15.129 12.614 2.193 1.00 81.44 93 GLY A CA 1
ATOM 733 C C . GLY A 1 93 ? 13.852 12.818 3.003 1.00 81.44 93 GLY A C 1
ATOM 734 O O . GLY A 1 93 ? 13.844 12.786 4.232 1.00 81.44 93 GLY A O 1
ATOM 735 N N . VAL A 1 94 ? 12.741 12.970 2.286 1.00 84.81 94 VAL A N 1
ATOM 736 C CA . VAL A 1 94 ? 11.391 13.011 2.857 1.00 84.81 94 VAL A CA 1
ATOM 737 C C . VAL A 1 94 ? 10.620 11.811 2.333 1.00 84.81 94 VAL A C 1
ATOM 739 O O . VAL A 1 94 ? 10.617 11.547 1.129 1.00 84.81 94 VAL A O 1
ATOM 742 N N . PHE A 1 95 ? 9.934 11.094 3.221 1.00 85.88 95 PHE A N 1
ATOM 743 C CA . PHE A 1 95 ? 9.009 10.045 2.828 1.00 85.88 95 PHE A CA 1
ATOM 744 C C . PHE A 1 95 ? 7.797 10.676 2.133 1.00 85.88 95 PHE A C 1
ATOM 746 O O . PHE A 1 95 ? 6.863 11.165 2.782 1.00 85.88 95 PHE A O 1
ATOM 753 N N . HIS A 1 96 ? 7.848 10.710 0.792 1.00 83.06 96 HIS A N 1
ATOM 754 C CA . HIS A 1 96 ? 6.824 11.348 -0.032 1.00 83.06 96 HIS A CA 1
ATOM 755 C C . HIS A 1 96 ? 6.012 10.476 -1.021 1.00 83.06 96 HIS A C 1
ATOM 757 O O . HIS A 1 96 ? 5.595 11.003 -2.064 1.00 83.06 96 HIS A O 1
ATOM 763 N N . PRO A 1 97 ? 5.709 9.189 -0.732 1.00 85.94 97 PRO A N 1
ATOM 764 C CA . PRO A 1 97 ? 4.861 8.400 -1.617 1.00 85.94 97 PRO A CA 1
ATOM 765 C C . PRO A 1 97 ? 3.412 8.887 -1.568 1.00 85.94 97 PRO A C 1
ATOM 767 O O . PRO A 1 97 ? 2.918 9.356 -0.546 1.00 85.94 97 PRO A O 1
ATOM 770 N N . LYS A 1 98 ? 2.736 8.791 -2.704 1.00 87.56 98 LYS A N 1
ATOM 771 C CA . LYS A 1 98 ? 1.333 9.178 -2.875 1.00 87.56 98 LYS A CA 1
ATOM 772 C C . LYS A 1 98 ? 0.607 7.991 -3.475 1.00 87.56 98 LYS A C 1
ATOM 774 O O . LYS A 1 98 ? 0.109 8.045 -4.592 1.00 87.56 98 LYS A O 1
ATOM 779 N N . THR A 1 99 ? 0.698 6.860 -2.792 1.00 89.50 99 THR A N 1
ATOM 780 C CA . THR A 1 99 ? 0.341 5.568 -3.371 1.00 89.50 99 THR A CA 1
ATOM 781 C C . THR A 1 99 ? -0.605 4.814 -2.466 1.00 89.50 99 THR A C 1
ATOM 783 O O . THR A 1 99 ? -0.546 4.944 -1.252 1.00 89.50 99 THR A O 1
ATOM 786 N N . TRP A 1 100 ? -1.475 3.998 -3.038 1.00 89.44 100 TRP A N 1
ATOM 787 C CA . TRP A 1 100 ? -2.359 3.133 -2.266 1.00 89.44 100 TRP A CA 1
ATOM 788 C C . TRP A 1 100 ? -2.241 1.724 -2.808 1.00 89.44 100 TRP A C 1
ATOM 790 O O . TRP A 1 100 ? -2.188 1.532 -4.021 1.00 89.44 100 TRP A O 1
ATOM 800 N N . LEU A 1 101 ? -2.212 0.746 -1.912 1.00 91.25 101 LEU A N 1
ATOM 801 C CA . LEU A 1 101 ? -2.295 -0.658 -2.263 1.00 91.25 101 LEU A CA 1
ATOM 802 C C . LEU A 1 101 ? -3.502 -1.259 -1.552 1.00 91.25 101 LEU A C 1
ATOM 804 O O . LEU A 1 101 ? -3.509 -1.420 -0.331 1.00 91.25 101 LEU A O 1
ATOM 808 N N . LEU A 1 102 ? -4.525 -1.567 -2.340 1.00 89.00 102 LEU A N 1
ATOM 809 C CA . LEU A 1 102 ? -5.770 -2.154 -1.876 1.00 89.00 102 LEU A CA 1
ATOM 810 C C . LEU A 1 102 ? -5.769 -3.639 -2.236 1.00 89.00 102 LEU A C 1
ATOM 812 O O . LEU A 1 102 ? -5.468 -4.004 -3.375 1.00 89.00 102 LEU A O 1
ATOM 816 N N . ARG A 1 103 ? -6.156 -4.481 -1.284 1.00 88.69 103 ARG A N 1
ATOM 817 C CA . ARG A 1 103 ? -6.456 -5.895 -1.503 1.00 88.69 103 ARG A CA 1
ATOM 818 C C . ARG A 1 103 ? -7.950 -6.101 -1.327 1.00 88.69 103 ARG A C 1
ATOM 820 O O . ARG A 1 103 ? -8.472 -5.771 -0.274 1.00 88.69 103 ARG A O 1
ATOM 827 N N . PHE A 1 104 ? -8.608 -6.705 -2.301 1.00 84.50 104 PHE A N 1
ATOM 828 C CA . PHE A 1 104 ? -10.017 -7.069 -2.271 1.00 84.50 104 PHE A CA 1
ATOM 829 C C . PHE A 1 104 ? -10.146 -8.589 -2.277 1.00 84.50 104 PHE A C 1
ATOM 831 O O . PHE A 1 104 ? -9.528 -9.273 -3.091 1.00 84.50 104 PHE A O 1
ATOM 838 N N . THR A 1 1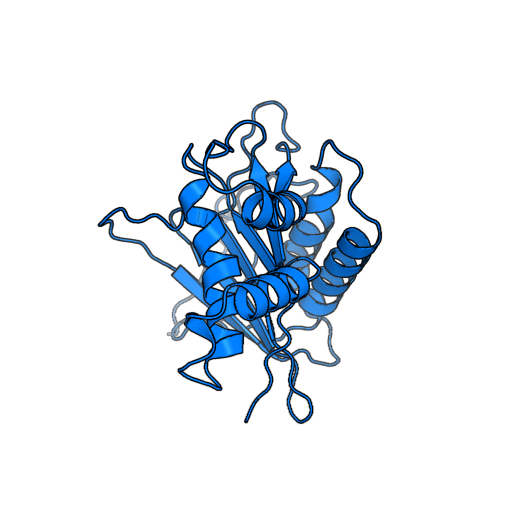05 ? -10.962 -9.117 -1.374 1.00 83.25 105 THR A N 1
ATOM 839 C CA . THR A 1 105 ? -11.277 -10.546 -1.301 1.00 83.25 105 THR A CA 1
ATOM 840 C C . THR A 1 105 ? -12.785 -10.735 -1.399 1.00 83.25 105 THR A C 1
ATOM 842 O O . THR A 1 105 ? -13.541 -9.811 -1.103 1.00 83.25 105 THR A O 1
ATOM 845 N N . SER A 1 106 ? -13.200 -11.908 -1.864 1.00 78.25 106 SER A N 1
ATOM 846 C CA . SER A 1 106 ? -14.591 -12.329 -2.016 1.00 78.25 106 SER A CA 1
ATOM 847 C C . SER A 1 106 ? -14.648 -13.823 -1.725 1.00 78.25 106 SER A C 1
ATOM 849 O O . SER A 1 106 ? -13.702 -14.526 -2.074 1.00 78.25 106 SER A O 1
ATOM 851 N N . ASP A 1 107 ? -15.745 -14.305 -1.145 1.00 79.25 107 ASP A N 1
ATOM 852 C CA . ASP A 1 107 ? -15.893 -15.730 -0.812 1.00 79.25 107 ASP A CA 1
ATOM 853 C C . ASP A 1 107 ? -15.905 -16.601 -2.082 1.00 79.25 107 ASP A C 1
ATOM 855 O O . ASP A 1 107 ? -15.189 -17.596 -2.165 1.00 79.25 107 ASP A O 1
ATOM 859 N N . ASP A 1 108 ? -16.614 -16.141 -3.119 1.00 82.75 108 ASP A N 1
ATOM 860 C CA . ASP A 1 108 ? -16.798 -16.877 -4.381 1.00 82.75 108 ASP A CA 1
ATOM 861 C C . ASP A 1 108 ? -16.033 -16.273 -5.577 1.00 82.75 108 ASP A C 1
ATOM 863 O O . ASP A 1 108 ? -16.380 -16.512 -6.734 1.00 82.75 108 ASP A O 1
ATOM 867 N N . GLY A 1 109 ? -15.039 -15.411 -5.334 1.00 82.94 109 GLY A N 1
ATOM 868 C CA . GLY A 1 109 ? -14.397 -14.622 -6.392 1.00 82.94 109 GLY A CA 1
ATOM 869 C C . GLY A 1 109 ? -12.875 -14.565 -6.296 1.00 82.94 109 GLY A C 1
ATOM 870 O O . GLY A 1 109 ? -12.309 -14.832 -5.235 1.00 82.94 109 GLY A O 1
ATOM 871 N N . PRO A 1 110 ? -12.192 -14.188 -7.393 1.00 86.50 110 PRO A N 1
ATOM 872 C CA . PRO A 1 110 ? -10.754 -14.003 -7.360 1.00 86.50 110 PRO A CA 1
ATOM 873 C C . PRO A 1 110 ? -10.388 -12.855 -6.420 1.00 86.50 110 PRO A C 1
ATOM 875 O O . PRO A 1 110 ? -11.101 -11.859 -6.278 1.00 86.50 110 PRO A O 1
ATOM 878 N N . GLU A 1 111 ? -9.232 -12.995 -5.789 1.00 89.69 111 GLU A N 1
ATOM 879 C CA . GLU A 1 111 ? -8.614 -11.918 -5.037 1.00 89.69 111 GLU A CA 1
ATOM 880 C C . GLU A 1 111 ? -8.069 -10.864 -6.008 1.00 89.69 111 GLU A C 1
ATOM 882 O O . GLU A 1 111 ? -7.283 -11.183 -6.903 1.00 89.69 111 GLU A O 1
ATOM 887 N N . ILE A 1 112 ? -8.476 -9.609 -5.819 1.00 91.75 112 ILE A N 1
ATOM 888 C CA . ILE A 1 112 ? -8.115 -8.486 -6.690 1.00 91.75 112 ILE A CA 1
ATOM 889 C C . ILE A 1 112 ? -7.220 -7.527 -5.918 1.00 91.75 112 ILE A C 1
ATOM 891 O O . ILE A 1 112 ? -7.474 -7.209 -4.758 1.00 91.75 112 ILE A O 1
ATOM 895 N N . TYR A 1 113 ? -6.177 -7.030 -6.567 1.00 93.25 113 TYR A N 1
ATOM 896 C CA . TYR A 1 113 ? -5.341 -5.956 -6.051 1.00 93.25 113 TYR A CA 1
ATOM 897 C C . TYR A 1 113 ? -5.515 -4.710 -6.904 1.00 93.25 113 TYR A C 1
ATOM 899 O O . TYR A 1 113 ? -5.490 -4.786 -8.132 1.00 93.25 113 TYR A O 1
ATOM 907 N N . ARG A 1 114 ? -5.625 -3.557 -6.241 1.00 92.75 114 ARG A N 1
ATOM 908 C CA . ARG A 1 114 ? -5.595 -2.241 -6.880 1.00 92.75 114 ARG A CA 1
ATOM 909 C C . ARG A 1 114 ? -4.417 -1.450 -6.348 1.00 92.75 114 ARG A C 1
ATOM 911 O O . ARG A 1 114 ? -4.284 -1.262 -5.141 1.00 92.75 114 ARG A O 1
ATOM 918 N N . PHE A 1 115 ? -3.584 -0.968 -7.252 1.00 93.56 115 PHE A N 1
ATOM 919 C CA . PHE A 1 115 ? -2.546 -0.001 -6.953 1.00 93.56 115 PHE A CA 1
ATOM 920 C C . PHE A 1 115 ? -2.957 1.366 -7.493 1.00 93.56 115 PHE A C 1
ATOM 922 O O . PHE A 1 115 ? -3.337 1.485 -8.657 1.00 93.56 115 PHE A O 1
ATOM 929 N N . LEU A 1 116 ? -2.869 2.388 -6.647 1.00 91.31 116 LEU A N 1
ATOM 930 C CA . LEU A 1 116 ? -3.071 3.782 -7.023 1.00 91.31 116 LEU A CA 1
ATOM 931 C C . LEU A 1 116 ? -1.753 4.534 -6.887 1.00 91.31 116 LEU A C 1
ATOM 933 O O . LEU A 1 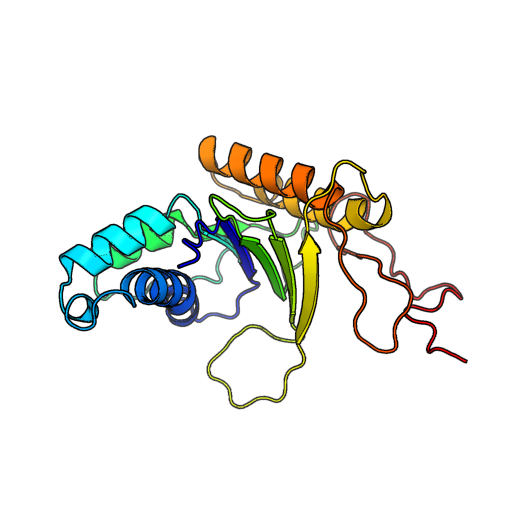116 ? -1.067 4.382 -5.877 1.00 91.31 116 LEU A O 1
ATOM 937 N N . CYS A 1 117 ? -1.433 5.381 -7.858 1.00 90.88 117 CYS A N 1
ATOM 938 C CA . CYS A 1 117 ? -0.350 6.354 -7.768 1.00 90.88 117 CYS A CA 1
ATOM 939 C C . CYS A 1 117 ? -0.893 7.733 -8.128 1.00 90.88 117 CYS A C 1
ATOM 941 O O . CYS A 1 117 ? -1.414 7.927 -9.225 1.00 90.88 117 CYS A O 1
ATOM 943 N N . LEU A 1 118 ? -0.806 8.666 -7.186 1.00 88.44 118 LEU A N 1
ATOM 944 C CA . LEU A 1 118 ? -1.387 9.994 -7.288 1.00 88.44 118 LEU A CA 1
ATOM 945 C C . LEU A 1 118 ? -0.291 11.033 -7.534 1.00 88.44 118 LEU A C 1
ATOM 947 O O . LEU A 1 118 ? 0.810 10.946 -6.982 1.00 88.44 118 LEU A O 1
ATOM 951 N N . SER A 1 119 ? -0.611 12.057 -8.319 1.00 85.94 119 SER A N 1
ATOM 952 C CA . SER A 1 119 ? 0.262 13.220 -8.503 1.00 85.94 119 SER A CA 1
ATOM 953 C C . SER A 1 119 ? 0.374 14.030 -7.205 1.00 85.94 119 SER A C 1
ATOM 955 O O . SER A 1 119 ? 1.443 14.558 -6.870 1.00 85.94 119 SER A O 1
ATOM 957 N N . ARG A 1 120 ? -0.720 14.113 -6.432 1.00 79.12 120 ARG A N 1
ATOM 958 C CA . ARG A 1 120 ? -0.791 14.861 -5.170 1.00 79.12 120 ARG A CA 1
ATOM 959 C C . ARG A 1 120 ? -1.410 14.031 -4.046 1.00 79.12 120 ARG A C 1
ATOM 961 O O . ARG A 1 120 ? -1.887 12.915 -4.217 1.00 79.12 120 ARG A O 1
ATOM 968 N N . ASN A 1 121 ? -1.299 14.564 -2.835 1.00 74.06 121 ASN A N 1
ATOM 969 C CA . ASN A 1 121 ? -1.975 13.981 -1.686 1.00 74.06 121 ASN A CA 1
ATOM 970 C C . ASN A 1 121 ? -3.476 14.219 -1.835 1.00 74.06 121 ASN A C 1
ATOM 972 O O . ASN A 1 121 ? -3.875 15.307 -2.243 1.00 74.06 121 ASN A O 1
ATOM 976 N N . LEU A 1 122 ? -4.294 13.248 -1.434 1.00 66.94 122 LEU A N 1
ATOM 977 C CA . LEU A 1 122 ? -5.737 13.433 -1.369 1.00 66.94 122 LEU A CA 1
ATOM 978 C C . LEU A 1 122 ? -6.058 14.508 -0.321 1.00 66.94 122 LEU A C 1
ATOM 980 O O . LEU A 1 122 ? -5.937 14.287 0.885 1.00 66.94 122 LEU A O 1
ATOM 984 N N . THR A 1 123 ? -6.423 15.704 -0.774 1.00 66.81 123 THR A N 1
ATOM 985 C CA . THR A 1 123 ? -6.878 16.781 0.102 1.00 66.81 123 THR A CA 1
ATOM 986 C C . THR A 1 123 ? -8.158 17.408 -0.450 1.00 66.81 123 THR A C 1
ATOM 988 O O . THR A 1 123 ? -8.551 17.162 -1.580 1.00 66.81 123 THR A O 1
ATOM 991 N N . PHE A 1 124 ? -8.852 18.193 0.374 1.00 63.00 124 PHE A N 1
ATOM 992 C CA . PHE A 1 124 ? -10.056 18.931 -0.032 1.00 63.00 124 PHE A CA 1
ATOM 993 C C . PHE A 1 124 ? -9.762 20.175 -0.894 1.00 63.00 124 PHE A C 1
ATOM 995 O O . PHE A 1 124 ? -10.646 21.010 -1.079 1.00 63.00 124 PHE A O 1
ATOM 1002 N N . ASP A 1 125 ? -8.521 20.360 -1.353 1.00 73.56 125 ASP A N 1
ATOM 1003 C CA . ASP A 1 125 ? -8.194 21.446 -2.269 1.00 73.56 125 ASP A CA 1
ATOM 1004 C C . ASP A 1 125 ? -8.826 21.190 -3.639 1.00 73.56 125 ASP A C 1
ATOM 1006 O O . ASP A 1 125 ? -8.827 20.076 -4.156 1.00 73.56 125 ASP A O 1
ATOM 1010 N N . ARG A 1 126 ? -9.379 22.245 -4.241 1.00 74.50 126 ARG A N 1
ATOM 1011 C CA . ARG A 1 126 ? -9.873 22.199 -5.619 1.00 74.50 126 ARG A CA 1
ATOM 1012 C C . ARG A 1 126 ? -8.690 22.361 -6.564 1.00 74.50 126 ARG A C 1
ATOM 1014 O O . ARG A 1 126 ? -8.447 23.447 -7.080 1.00 74.50 126 ARG A O 1
ATOM 1021 N N . SER A 1 127 ? -7.949 21.278 -6.736 1.00 78.19 127 SER A N 1
ATOM 1022 C CA . SER A 1 127 ? -6.785 21.200 -7.614 1.00 78.19 127 SER A CA 1
ATOM 1023 C C . SER A 1 127 ? -7.029 20.166 -8.704 1.00 78.19 127 SER A C 1
ATOM 1025 O O . SER A 1 127 ? -7.728 19.179 -8.488 1.00 78.19 127 SER A O 1
ATOM 1027 N N . TRP A 1 128 ? -6.438 20.383 -9.876 1.00 84.69 128 TRP A N 1
ATOM 1028 C CA . TRP A 1 128 ? -6.352 19.337 -10.889 1.00 84.69 128 TRP A CA 1
ATOM 1029 C C . TRP A 1 128 ? -5.279 18.333 -10.461 1.00 84.69 128 TRP A C 1
ATOM 1031 O O . TRP A 1 128 ? -4.180 18.722 -10.055 1.00 84.69 128 TRP A O 1
ATOM 1041 N N . ASP A 1 129 ? -5.613 17.050 -10.518 1.00 83.94 129 ASP A N 1
ATOM 1042 C CA . ASP A 1 129 ? -4.736 15.948 -10.137 1.00 83.94 129 ASP A CA 1
ATOM 1043 C C . ASP A 1 129 ? -4.979 14.759 -11.076 1.00 83.94 129 ASP A C 1
ATOM 1045 O O . ASP A 1 129 ? -6.071 14.599 -11.618 1.00 83.94 129 ASP A O 1
ATOM 1049 N N . ASN A 1 130 ? -3.955 13.927 -11.248 1.00 87.88 130 ASN A N 1
ATOM 1050 C CA . ASN A 1 130 ? -4.010 12.696 -12.018 1.00 87.88 130 ASN A CA 1
ATOM 1051 C C . ASN A 1 130 ? -3.765 11.504 -11.092 1.00 87.88 130 ASN A C 1
ATOM 1053 O O . ASN A 1 130 ? -2.869 11.526 -10.243 1.00 87.88 130 ASN A O 1
ATOM 1057 N N . ILE A 1 131 ? -4.532 10.435 -11.306 1.00 89.12 131 ILE A N 1
ATOM 1058 C CA . ILE A 1 131 ? -4.402 9.180 -10.569 1.00 89.12 131 ILE A CA 1
ATOM 1059 C C . ILE A 1 131 ? -4.201 8.049 -11.571 1.00 89.12 131 ILE A C 1
ATOM 1061 O O . ILE A 1 131 ? -5.079 7.761 -12.381 1.00 89.12 131 ILE A O 1
ATOM 1065 N N . LEU A 1 132 ? -3.058 7.373 -11.484 1.00 92.31 132 LEU A N 1
ATOM 1066 C CA . LEU A 1 132 ? -2.856 6.094 -12.150 1.00 92.31 132 LEU A CA 1
ATOM 1067 C C . LEU A 1 132 ? -3.518 5.000 -11.314 1.00 92.31 132 LEU A C 1
ATOM 1069 O O . LEU A 1 132 ? -3.155 4.813 -10.153 1.00 92.31 132 LEU A O 1
ATOM 1073 N N . THR A 1 133 ? -4.439 4.259 -11.926 1.00 93.19 133 THR A N 1
ATOM 1074 C CA . THR A 1 133 ? -5.085 3.087 -11.327 1.00 93.19 133 THR A CA 1
ATOM 1075 C C . THR A 1 133 ? -4.652 1.836 -12.073 1.00 93.19 133 THR A C 1
ATOM 1077 O O . THR A 1 133 ? -4.817 1.754 -13.286 1.00 93.19 133 THR A O 1
ATOM 1080 N N . LEU A 1 134 ? -4.111 0.863 -11.345 1.00 95.75 134 LEU A N 1
ATOM 1081 C CA . LEU A 1 134 ? -3.746 -0.447 -11.872 1.00 95.75 134 LEU A CA 1
ATOM 1082 C C . LEU A 1 134 ? -4.495 -1.514 -11.092 1.00 95.75 134 LEU A C 1
ATOM 1084 O O . LEU A 1 134 ? -4.402 -1.561 -9.867 1.00 95.75 134 LEU A O 1
ATOM 1088 N N . GLU A 1 135 ? -5.187 -2.397 -11.797 1.00 94.81 135 GLU A N 1
ATOM 1089 C CA . GLU A 1 135 ? -5.894 -3.526 -11.201 1.00 94.81 135 GLU A CA 1
ATOM 1090 C C . GLU A 1 135 ? -5.376 -4.843 -11.753 1.00 94.81 135 GLU A C 1
ATOM 1092 O O . GLU A 1 135 ? -4.916 -4.923 -12.894 1.00 94.81 135 GLU A O 1
ATOM 1097 N N . GLY A 1 136 ? -5.434 -5.880 -10.927 1.00 95.06 136 GLY A N 1
ATOM 1098 C CA . GLY A 1 136 ? -5.087 -7.224 -11.347 1.00 95.06 136 GLY A CA 1
ATOM 1099 C C . GLY A 1 136 ? -5.578 -8.282 -10.377 1.00 95.06 136 GLY A C 1
ATOM 1100 O O . GLY A 1 136 ? -5.662 -8.054 -9.170 1.00 95.06 136 GLY A O 1
ATOM 1101 N N . GLU A 1 137 ? -5.855 -9.461 -10.914 1.00 95.69 137 GLU A N 1
ATOM 1102 C CA . GLU A 1 137 ? -6.170 -10.647 -10.126 1.00 95.69 137 GLU A CA 1
ATOM 1103 C C . GLU A 1 137 ? -4.887 -11.331 -9.642 1.00 95.69 137 GLU A C 1
ATOM 1105 O O . GLU A 1 137 ? -3.837 -11.289 -10.299 1.00 95.69 137 GLU A O 1
ATOM 1110 N N . VAL A 1 138 ? -4.963 -11.971 -8.475 1.00 94.12 138 VAL A N 1
ATOM 1111 C CA . VAL A 1 138 ? -3.878 -12.802 -7.949 1.00 94.12 138 VAL A CA 1
ATOM 1112 C C . VAL A 1 138 ? -3.869 -14.143 -8.678 1.00 94.12 138 VAL A C 1
ATOM 1114 O O . VAL A 1 138 ? -4.782 -14.952 -8.542 1.00 94.12 138 VAL A O 1
ATOM 1117 N N . GLY A 1 139 ? -2.797 -14.405 -9.424 1.00 93.56 139 GLY A N 1
ATOM 1118 C CA . GLY A 1 139 ? -2.590 -15.667 -10.127 1.00 93.56 139 GLY A CA 1
ATOM 1119 C C . GLY A 1 139 ? -1.653 -16.637 -9.402 1.00 93.56 139 GLY A C 1
ATOM 1120 O O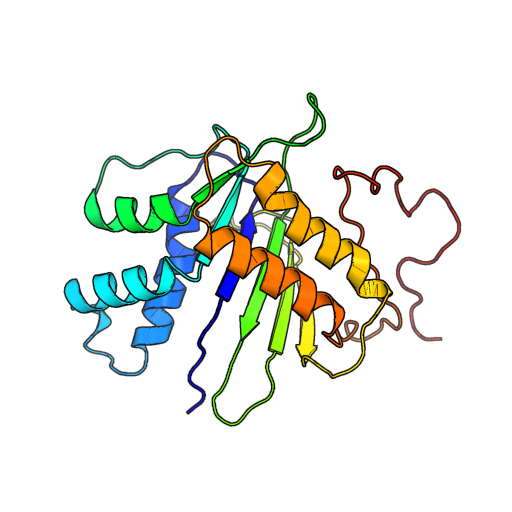 . GLY A 1 139 ? -1.135 -16.390 -8.312 1.00 93.56 139 GLY A O 1
ATOM 1121 N N . LYS A 1 140 ? -1.361 -17.765 -10.060 1.00 92.31 140 LYS A N 1
ATOM 1122 C CA . LYS A 1 140 ? -0.351 -18.731 -9.585 1.00 92.31 140 LYS A CA 1
ATOM 1123 C C . LYS A 1 140 ? 1.079 -18.292 -9.919 1.00 92.31 140 LYS A C 1
ATOM 1125 O O . LYS A 1 140 ? 2.003 -18.579 -9.159 1.00 92.31 140 LYS A O 1
ATOM 1130 N N . ARG A 1 141 ? 1.281 -17.595 -11.040 1.00 95.12 141 ARG A N 1
ATOM 1131 C CA . ARG A 1 141 ? 2.600 -17.162 -11.531 1.00 95.12 141 ARG A CA 1
ATOM 1132 C C . ARG A 1 141 ? 3.112 -15.940 -10.765 1.00 95.12 141 ARG A C 1
ATOM 1134 O O . ARG A 1 141 ? 2.331 -15.093 -10.359 1.00 95.12 141 ARG A O 1
ATOM 1141 N N . ARG A 1 142 ? 4.438 -15.823 -10.617 1.00 97.19 142 ARG A N 1
ATOM 1142 C CA . ARG A 1 142 ? 5.099 -14.585 -10.169 1.00 97.19 142 ARG A CA 1
ATOM 1143 C C . ARG A 1 142 ? 5.498 -13.710 -11.365 1.00 97.19 142 ARG A C 1
ATOM 1145 O O . ARG A 1 142 ? 6.031 -14.214 -12.353 1.00 97.19 142 ARG A O 1
ATOM 1152 N N . TYR A 1 143 ? 5.304 -12.403 -11.245 1.00 96.50 143 TYR A N 1
ATOM 1153 C CA . TYR A 1 143 ? 5.662 -11.380 -12.221 1.00 96.50 143 TYR A CA 1
ATOM 1154 C C . TYR A 1 143 ? 6.892 -10.610 -11.734 1.00 96.50 143 TYR A C 1
ATOM 1156 O O . TYR A 1 143 ? 6.823 -9.862 -10.760 1.00 96.50 143 TYR A O 1
ATOM 1164 N N . ALA A 1 144 ? 8.028 -10.769 -12.420 1.00 95.50 144 ALA A N 1
ATOM 1165 C CA . ALA A 1 144 ? 9.277 -10.095 -12.053 1.00 95.50 144 ALA A CA 1
ATOM 1166 C C . ALA A 1 144 ? 9.144 -8.561 -12.064 1.00 95.50 144 ALA A C 1
ATOM 1168 O O . ALA A 1 144 ? 9.691 -7.897 -11.188 1.00 95.50 144 ALA A O 1
ATOM 1169 N N . ARG A 1 145 ? 8.333 -8.010 -12.981 1.00 94.56 145 ARG A N 1
ATOM 1170 C CA . ARG A 1 145 ? 8.033 -6.569 -13.062 1.00 94.56 145 ARG A CA 1
ATOM 1171 C C . ARG A 1 145 ? 7.402 -5.987 -11.788 1.00 94.56 145 ARG A C 1
ATOM 1173 O O . ARG A 1 145 ? 7.519 -4.791 -11.563 1.00 94.56 145 ARG A O 1
ATOM 1180 N N . ASN A 1 146 ? 6.785 -6.815 -10.938 1.00 97.12 146 ASN A N 1
ATOM 1181 C CA . ASN A 1 146 ? 6.182 -6.381 -9.671 1.00 97.12 146 ASN A CA 1
ATOM 1182 C C . ASN A 1 146 ? 7.192 -6.360 -8.512 1.00 97.12 146 ASN A C 1
ATOM 1184 O O . ASN A 1 146 ? 6.857 -5.890 -7.425 1.00 97.12 146 ASN A O 1
ATOM 1188 N N . ARG A 1 147 ? 8.424 -6.855 -8.718 1.00 96.88 147 ARG A N 1
ATOM 1189 C CA . ARG A 1 147 ? 9.470 -6.903 -7.685 1.00 96.88 147 ARG A CA 1
ATOM 1190 C C . ARG A 1 147 ? 9.728 -5.549 -7.023 1.00 96.88 147 ARG A C 1
ATOM 1192 O O . ARG A 1 147 ? 9.781 -5.540 -5.795 1.00 96.88 147 ARG A O 1
ATOM 1199 N N . PRO A 1 148 ? 9.808 -4.428 -7.762 1.00 96.25 148 PRO A N 1
ATOM 1200 C CA . PRO A 1 148 ? 10.012 -3.133 -7.133 1.00 96.25 148 PRO A CA 1
ATOM 1201 C C . PRO A 1 148 ? 8.862 -2.743 -6.204 1.00 96.25 148 PRO A C 1
ATOM 1203 O O . PRO A 1 148 ? 9.107 -2.351 -5.069 1.00 96.25 148 PRO A O 1
ATOM 1206 N N . LEU A 1 149 ? 7.606 -2.938 -6.617 1.00 95.81 149 LEU A N 1
ATOM 1207 C CA . LEU A 1 149 ? 6.460 -2.666 -5.745 1.00 95.81 149 LEU A CA 1
ATOM 1208 C C . LEU A 1 149 ? 6.474 -3.552 -4.490 1.00 95.81 149 LEU A C 1
ATOM 1210 O O . LEU A 1 149 ? 6.220 -3.064 -3.393 1.00 95.81 149 LEU A O 1
ATOM 1214 N N . ALA A 1 150 ? 6.802 -4.838 -4.630 1.00 95.69 150 ALA A N 1
ATOM 1215 C CA . ALA A 1 150 ? 6.912 -5.739 -3.487 1.00 95.69 150 ALA A CA 1
ATOM 1216 C C . ALA A 1 150 ? 8.031 -5.314 -2.521 1.00 95.69 150 ALA A C 1
ATOM 1218 O O . ALA A 1 150 ? 7.805 -5.269 -1.315 1.00 95.69 150 ALA A O 1
ATOM 1219 N N . ASP A 1 151 ? 9.216 -4.970 -3.031 1.00 95.44 151 ASP A N 1
ATOM 1220 C CA . ASP A 1 151 ? 10.334 -4.498 -2.206 1.00 95.44 151 ASP A CA 1
ATOM 1221 C C . ASP A 1 151 ? 9.996 -3.168 -1.511 1.00 95.44 151 ASP A C 1
ATOM 1223 O O . ASP A 1 151 ? 10.327 -2.990 -0.340 1.00 95.44 151 ASP A O 1
ATOM 1227 N N . PHE A 1 152 ? 9.274 -2.267 -2.187 1.00 93.88 152 PHE A N 1
ATOM 1228 C CA . PHE A 1 152 ? 8.752 -1.045 -1.580 1.00 93.88 152 PHE A CA 1
ATOM 1229 C C . PHE A 1 152 ? 7.849 -1.345 -0.392 1.00 93.88 152 PHE A C 1
ATOM 1231 O O . PHE A 1 152 ? 8.130 -0.865 0.702 1.00 93.88 152 PHE A O 1
ATOM 1238 N N . VAL A 1 153 ? 6.837 -2.195 -0.569 1.00 92.81 153 VAL A N 1
ATOM 1239 C CA . VAL A 1 153 ? 5.916 -2.576 0.512 1.00 92.81 153 VAL A CA 1
ATOM 1240 C C . VAL A 1 153 ? 6.667 -3.237 1.676 1.00 92.81 153 VAL A C 1
ATOM 1242 O O . VAL A 1 153 ? 6.441 -2.865 2.824 1.00 92.81 153 VAL A O 1
ATOM 1245 N N . LYS A 1 154 ? 7.623 -4.139 1.401 1.00 92.38 154 LYS A N 1
ATOM 1246 C CA . LYS A 1 154 ? 8.453 -4.775 2.447 1.00 92.38 154 LYS A CA 1
ATOM 1247 C C . LYS A 1 154 ? 9.378 -3.809 3.176 1.00 92.38 154 LYS A C 1
ATOM 1249 O O . LYS A 1 154 ? 9.762 -4.078 4.307 1.00 92.38 154 LYS A O 1
ATOM 1254 N N . SER A 1 155 ? 9.770 -2.707 2.544 1.00 91.81 155 SER A N 1
ATOM 1255 C CA . SER A 1 155 ? 10.677 -1.737 3.161 1.00 91.81 155 SER A CA 1
ATOM 1256 C C . SER A 1 155 ? 9.991 -0.849 4.203 1.00 91.81 155 SER A C 1
ATOM 1258 O O . SER A 1 155 ? 10.659 -0.350 5.106 1.00 91.81 155 SER A O 1
ATOM 1260 N N . LEU A 1 156 ? 8.667 -0.682 4.129 1.00 89.75 156 LEU A N 1
ATOM 1261 C CA . LEU A 1 156 ? 7.922 0.266 4.967 1.00 89.75 156 LEU A CA 1
ATOM 1262 C C . LEU A 1 156 ? 8.083 0.030 6.467 1.00 89.75 156 LEU A C 1
ATOM 1264 O O . LEU A 1 156 ? 8.350 1.001 7.174 1.00 89.75 156 LEU A O 1
ATOM 1268 N N . PRO A 1 157 ? 7.994 -1.213 6.980 1.00 88.81 157 PRO A N 1
ATOM 1269 C CA . PRO A 1 157 ? 8.147 -1.426 8.409 1.00 88.81 157 PRO A CA 1
ATOM 1270 C C . PRO A 1 157 ? 9.533 -1.051 8.925 1.00 88.81 157 PRO A C 1
ATOM 1272 O O . PRO A 1 157 ? 9.654 -0.500 10.011 1.00 88.81 157 PRO A O 1
ATOM 1275 N N . SER A 1 158 ? 10.577 -1.286 8.121 1.00 89.00 158 SER A N 1
ATOM 1276 C CA . SER A 1 158 ? 11.958 -0.946 8.491 1.00 89.00 158 SER A CA 1
ATOM 1277 C C . SER A 1 158 ? 12.219 0.562 8.569 1.00 89.00 158 SER A C 1
ATOM 1279 O O . SER A 1 158 ? 13.217 0.985 9.142 1.00 89.00 158 SER A O 1
ATOM 1281 N N . MET A 1 159 ? 11.324 1.377 8.001 1.00 88.44 159 MET A N 1
ATOM 1282 C CA . MET A 1 159 ? 11.373 2.836 8.095 1.00 88.44 159 MET A CA 1
ATOM 1283 C C . MET A 1 159 ? 10.664 3.375 9.344 1.00 88.44 159 MET A C 1
ATOM 1285 O O . MET A 1 159 ? 10.785 4.566 9.645 1.00 88.44 159 MET A O 1
ATOM 1289 N N . GLY A 1 160 ? 9.895 2.531 10.042 1.00 82.69 160 GLY A N 1
ATOM 1290 C CA . GLY A 1 160 ? 9.210 2.885 11.281 1.00 82.69 160 GLY A CA 1
ATOM 1291 C C . GLY A 1 160 ? 10.192 3.035 12.441 1.00 82.69 160 GLY A C 1
ATOM 1292 O O . GLY A 1 160 ? 11.165 2.294 12.541 1.00 82.69 160 GLY A O 1
ATOM 1293 N N . GLN A 1 161 ? 9.947 4.003 13.326 1.00 70.19 161 GLN A N 1
ATOM 1294 C CA . GLN A 1 161 ? 10.785 4.203 14.523 1.00 70.19 161 GLN A CA 1
ATOM 1295 C C . GLN A 1 161 ? 10.279 3.456 15.759 1.00 70.19 161 GLN A C 1
ATOM 1297 O O . GLN A 1 161 ? 11.024 3.277 16.721 1.00 70.19 161 GLN A O 1
ATOM 1302 N N . SER A 1 162 ? 9.015 3.045 15.746 1.00 72.44 162 SER A N 1
ATOM 1303 C CA . SER A 1 162 ? 8.373 2.330 16.844 1.00 72.44 162 SER A CA 1
ATOM 1304 C C . SER A 1 162 ? 8.296 0.842 16.536 1.00 72.44 162 SER A C 1
ATOM 1306 O O . SER A 1 162 ? 8.281 0.437 15.374 1.00 72.44 162 SER A O 1
ATOM 1308 N N . LEU A 1 163 ? 8.204 0.027 17.587 1.00 77.38 163 LEU A N 1
ATOM 1309 C CA . LEU A 1 163 ? 7.862 -1.384 17.443 1.00 77.38 163 LEU A CA 1
ATOM 1310 C C . LEU A 1 163 ? 6.503 -1.488 16.743 1.00 77.38 163 LEU A C 1
ATOM 1312 O O . LEU A 1 163 ? 5.483 -1.055 17.276 1.00 77.38 163 LEU A O 1
ATOM 1316 N N . ILE A 1 164 ? 6.515 -2.037 15.532 1.00 81.88 164 ILE A N 1
ATOM 1317 C CA . ILE A 1 164 ? 5.305 -2.333 14.771 1.00 81.88 164 ILE A CA 1
ATOM 1318 C C . ILE A 1 164 ? 4.757 -3.664 15.280 1.00 81.88 164 ILE A C 1
ATOM 1320 O O . ILE A 1 164 ? 5.511 -4.624 15.450 1.00 81.88 164 ILE A O 1
ATOM 1324 N N . ASP A 1 165 ? 3.446 -3.725 15.518 1.00 84.06 165 ASP A N 1
ATOM 1325 C CA . ASP A 1 165 ? 2.771 -4.952 15.943 1.00 84.06 165 ASP A CA 1
ATOM 1326 C C . ASP A 1 165 ? 3.090 -6.105 14.957 1.00 84.06 165 ASP A C 1
ATOM 1328 O O . ASP A 1 165 ? 2.939 -5.937 13.739 1.00 84.06 165 ASP A O 1
ATOM 1332 N N . PRO A 1 166 ? 3.518 -7.289 15.442 1.00 86.25 166 PRO A N 1
ATOM 1333 C CA . PRO A 1 166 ? 3.813 -8.449 14.602 1.00 86.25 166 PRO A CA 1
ATOM 1334 C C . PRO A 1 166 ? 2.708 -8.826 13.604 1.00 86.25 166 PRO A C 1
ATOM 1336 O O . PRO A 1 166 ? 3.002 -9.309 12.511 1.00 86.25 166 PRO A O 1
ATOM 1339 N N . LYS A 1 167 ? 1.433 -8.584 13.932 1.00 82.81 167 LYS A N 1
ATOM 1340 C CA . LYS A 1 167 ? 0.301 -8.819 13.020 1.00 82.81 167 LYS A CA 1
ATOM 1341 C C . LYS A 1 167 ? 0.331 -7.887 11.813 1.00 82.81 167 LYS A C 1
ATOM 1343 O O . LYS A 1 167 ? -0.024 -8.294 10.705 1.00 82.81 167 LYS A O 1
ATOM 1348 N N . VAL A 1 168 ? 0.766 -6.647 12.018 1.00 81.94 168 VAL A N 1
ATOM 1349 C CA . VAL A 1 168 ? 0.921 -5.648 10.958 1.00 81.94 168 VAL A CA 1
ATOM 1350 C C . VAL A 1 168 ? 2.093 -6.026 10.059 1.00 81.94 168 VAL A C 1
ATOM 1352 O O . VAL A 1 168 ? 1.937 -6.034 8.840 1.00 81.94 168 VAL A O 1
ATOM 1355 N N . LEU A 1 169 ? 3.219 -6.452 10.643 1.00 87.31 169 LEU A N 1
ATOM 1356 C CA . LEU A 1 169 ? 4.362 -6.985 9.891 1.00 87.31 169 LEU A CA 1
ATOM 1357 C C . LEU A 1 169 ? 3.953 -8.163 8.999 1.00 87.31 169 LEU A C 1
ATOM 1359 O O . LEU A 1 169 ? 4.157 -8.117 7.788 1.00 87.31 169 LEU A O 1
ATOM 1363 N N . ALA A 1 170 ? 3.279 -9.164 9.572 1.00 88.00 170 ALA A N 1
ATOM 1364 C CA . ALA A 1 170 ? 2.801 -10.328 8.830 1.00 88.00 170 ALA A CA 1
ATOM 1365 C C . ALA A 1 170 ? 1.825 -9.945 7.702 1.00 88.00 170 ALA A C 1
ATOM 1367 O O . ALA A 1 170 ? 1.865 -10.519 6.611 1.00 88.00 170 ALA A O 1
ATOM 1368 N N . SER A 1 171 ? 0.964 -8.951 7.941 1.00 86.38 171 SER A N 1
ATOM 1369 C CA . SER A 1 171 ? 0.034 -8.440 6.928 1.00 86.38 171 SER A CA 1
ATOM 1370 C C . SER A 1 171 ? 0.772 -7.780 5.762 1.00 86.38 171 SER A C 1
ATOM 1372 O O . SER A 1 171 ? 0.444 -8.035 4.603 1.00 86.38 171 SER A O 1
ATOM 1374 N N . ILE A 1 172 ? 1.794 -6.975 6.049 1.00 88.25 172 ILE A N 1
ATOM 1375 C CA . ILE A 1 172 ? 2.618 -6.292 5.042 1.00 88.25 172 ILE A CA 1
ATOM 1376 C C . ILE A 1 172 ? 3.451 -7.289 4.240 1.00 88.25 172 ILE A C 1
ATOM 1378 O O . ILE A 1 172 ? 3.496 -7.198 3.011 1.00 88.25 172 ILE A O 1
ATOM 1382 N N . ASP A 1 173 ? 4.054 -8.274 4.905 1.00 90.56 173 ASP A N 1
ATOM 1383 C CA . ASP A 1 173 ? 4.799 -9.339 4.237 1.00 90.56 173 ASP A CA 1
ATOM 1384 C C . ASP A 1 173 ? 3.899 -10.147 3.303 1.00 90.56 173 ASP A C 1
ATOM 1386 O O . ASP A 1 173 ? 4.242 -10.351 2.135 1.00 90.56 173 ASP A O 1
ATOM 1390 N N . SER A 1 174 ? 2.707 -10.523 3.776 1.00 90.69 174 SER A N 1
ATOM 1391 C CA . SER A 1 174 ? 1.705 -11.215 2.964 1.00 90.69 174 SER A CA 1
ATOM 1392 C C . SER A 1 174 ? 1.285 -10.382 1.750 1.00 90.69 174 SER A C 1
ATOM 1394 O O . SER A 1 174 ? 1.234 -10.897 0.630 1.00 90.69 174 SER A O 1
ATOM 1396 N N . LEU A 1 175 ? 1.041 -9.077 1.932 1.00 91.50 175 LEU A N 1
ATOM 1397 C CA . LEU A 1 175 ? 0.714 -8.163 0.836 1.00 91.50 175 LEU A CA 1
ATOM 1398 C C . LEU A 1 175 ? 1.837 -8.108 -0.201 1.00 91.50 175 LEU A C 1
ATOM 1400 O O . LEU A 1 175 ? 1.569 -8.279 -1.388 1.00 91.50 175 LEU A O 1
ATOM 1404 N N . ALA A 1 176 ? 3.083 -7.918 0.224 1.00 92.81 176 ALA A N 1
ATOM 1405 C CA . ALA A 1 176 ? 4.214 -7.842 -0.690 1.00 92.81 176 ALA A CA 1
ATOM 1406 C C . ALA A 1 176 ? 4.465 -9.158 -1.444 1.00 92.81 176 ALA A C 1
ATOM 1408 O O . ALA A 1 176 ? 4.810 -9.150 -2.628 1.00 92.81 176 ALA A O 1
ATOM 1409 N N . GLU A 1 177 ? 4.281 -10.303 -0.786 1.00 94.25 177 GLU A N 1
ATOM 1410 C CA . GLU A 1 177 ? 4.388 -11.606 -1.440 1.00 94.25 177 GLU A CA 1
ATOM 1411 C C . GLU A 1 177 ? 3.286 -11.838 -2.466 1.00 94.25 177 GLU A C 1
ATOM 1413 O O . GLU A 1 177 ? 3.567 -12.318 -3.569 1.00 94.25 177 GLU A O 1
ATOM 1418 N N . LYS A 1 178 ? 2.046 -11.468 -2.141 1.00 94.06 178 LYS A N 1
ATOM 1419 C CA . LYS A 1 178 ? 0.919 -11.594 -3.066 1.00 94.06 178 LYS A CA 1
ATOM 1420 C C . LYS A 1 178 ? 1.012 -10.630 -4.235 1.00 94.06 178 LYS A C 1
ATOM 1422 O O . LYS A 1 178 ? 0.748 -11.052 -5.356 1.00 94.06 178 LYS A O 1
ATOM 1427 N N . VAL A 1 179 ? 1.489 -9.401 -4.021 1.00 95.62 179 VAL A N 1
ATOM 1428 C CA . VAL A 1 179 ? 1.771 -8.427 -5.092 1.00 95.62 179 VAL A CA 1
ATOM 1429 C C . VAL A 1 179 ? 2.648 -9.034 -6.182 1.00 95.62 179 VAL A C 1
ATOM 1431 O O . VAL A 1 179 ? 2.408 -8.795 -7.364 1.00 95.62 179 VAL A O 1
ATOM 1434 N N . MET A 1 180 ? 3.614 -9.888 -5.832 1.00 97.75 180 MET A N 1
ATOM 1435 C CA . MET A 1 180 ? 4.440 -10.576 -6.830 1.00 97.75 180 MET A CA 1
ATOM 1436 C C . MET A 1 180 ? 3.639 -11.461 -7.784 1.00 97.75 180 MET A C 1
ATOM 1438 O O . MET A 1 180 ? 4.169 -11.814 -8.830 1.00 97.75 180 MET A O 1
ATOM 1442 N N . ARG A 1 181 ? 2.413 -11.855 -7.443 1.00 97.56 181 ARG A N 1
ATOM 1443 C CA . ARG A 1 181 ? 1.548 -12.736 -8.236 1.00 97.56 181 ARG A CA 1
ATOM 1444 C C . ARG A 1 181 ? 0.362 -12.020 -8.883 1.00 97.56 181 ARG A C 1
ATOM 1446 O O . ARG A 1 181 ? -0.439 -12.665 -9.552 1.00 97.56 181 ARG A O 1
ATOM 1453 N N . VAL A 1 182 ? 0.258 -10.706 -8.706 1.00 97.25 182 VAL A N 1
ATOM 1454 C CA . VAL A 1 182 ? -0.821 -9.902 -9.287 1.00 97.25 182 VAL A CA 1
ATOM 1455 C C . VAL A 1 182 ? -0.544 -9.628 -10.760 1.00 97.25 182 VAL A C 1
ATOM 1457 O O . VAL A 1 182 ? 0.490 -9.052 -11.115 1.00 97.25 182 VAL A O 1
ATOM 1460 N N . GLN A 1 183 ? -1.493 -9.968 -11.627 1.00 96.06 183 GLN A N 1
ATOM 1461 C CA . GLN A 1 183 ? -1.438 -9.583 -13.033 1.00 96.06 183 GLN A CA 1
ATOM 1462 C C . GLN A 1 183 ? -1.989 -8.165 -13.221 1.00 96.06 183 GLN A C 1
ATOM 1464 O O . GLN A 1 183 ? -3.101 -7.988 -13.707 1.00 96.06 183 GLN A O 1
ATOM 1469 N N . PHE A 1 184 ? -1.212 -7.148 -12.836 1.00 96.56 184 PHE A N 1
ATOM 1470 C CA . PHE A 1 184 ? -1.600 -5.758 -13.094 1.00 96.56 184 PHE A CA 1
ATOM 1471 C C . PHE A 1 184 ? -1.762 -5.514 -14.597 1.00 96.56 184 PHE A C 1
ATOM 1473 O O . PHE A 1 184 ? -0.852 -5.828 -15.374 1.00 96.56 184 PHE A O 1
ATOM 1480 N N . GLN A 1 185 ? -2.906 -4.959 -14.983 1.00 93.88 185 GLN A N 1
ATOM 1481 C CA . GLN A 1 185 ? -3.195 -4.547 -16.351 1.00 93.88 185 GLN A CA 1
ATOM 1482 C C . GLN A 1 185 ? -2.630 -3.149 -16.599 1.00 93.88 185 GLN A C 1
ATOM 1484 O O . GLN A 1 185 ? -2.738 -2.268 -15.744 1.00 93.88 185 GLN A O 1
ATOM 1489 N N . ALA A 1 186 ? -1.996 -2.960 -17.755 1.00 91.12 186 ALA A N 1
ATOM 1490 C CA . ALA A 1 186 ? -1.599 -1.630 -18.189 1.00 91.12 186 ALA A CA 1
ATOM 1491 C C . ALA A 1 186 ? -2.858 -0.814 -18.545 1.00 91.12 186 ALA A C 1
ATOM 1493 O O . ALA A 1 186 ? -3.842 -1.403 -19.004 1.00 91.12 186 ALA A O 1
ATOM 1494 N N . PRO A 1 187 ? -2.853 0.514 -18.336 1.00 89.75 187 PRO A N 1
ATOM 1495 C CA . PRO A 1 187 ? -3.939 1.366 -18.800 1.00 89.75 187 PRO A CA 1
ATOM 1496 C C . PRO A 1 187 ? -4.125 1.265 -20.316 1.00 89.75 187 PRO A C 1
ATOM 1498 O O . PRO A 1 187 ? -3.197 0.924 -21.052 1.00 89.75 187 PRO A O 1
ATOM 1501 N N . GLU A 1 188 ? -5.319 1.601 -20.792 1.00 88.19 188 GLU A N 1
ATOM 1502 C CA . GLU A 1 188 ? -5.607 1.636 -22.224 1.00 88.19 188 GLU A CA 1
ATOM 1503 C C . GLU A 1 188 ? -4.605 2.530 -22.976 1.00 88.19 188 GLU A C 1
ATOM 1505 O O . GLU A 1 188 ? -4.273 3.627 -22.530 1.00 88.19 188 GLU A O 1
ATOM 1510 N N . GLY A 1 189 ? -4.093 2.036 -24.107 1.00 89.50 189 GLY A N 1
ATOM 1511 C CA . GLY A 1 189 ? -3.060 2.713 -24.899 1.00 89.50 189 GLY A CA 1
ATOM 1512 C C . GLY A 1 189 ? -1.616 2.421 -24.471 1.00 89.50 189 GLY A C 1
ATOM 1513 O O . GLY A 1 189 ? -0.693 2.863 -25.151 1.00 89.50 189 GLY A O 1
ATOM 1514 N N . PHE A 1 190 ? -1.406 1.645 -23.401 1.00 88.31 190 PHE A N 1
ATOM 1515 C CA . PHE A 1 190 ? -0.086 1.267 -22.893 1.00 88.31 190 PHE A CA 1
ATOM 1516 C C . PHE A 1 190 ? 0.118 -0.250 -22.954 1.00 88.31 190 PHE A C 1
ATOM 1518 O O . PHE A 1 190 ? -0.782 -1.027 -22.643 1.00 88.31 190 PHE A O 1
ATOM 1525 N N . GLU A 1 191 ? 1.326 -0.688 -23.309 1.00 83.75 191 GLU A N 1
ATOM 1526 C CA . GLU A 1 191 ? 1.659 -2.122 -23.396 1.00 83.75 191 GLU A CA 1
ATOM 1527 C C . GLU A 1 191 ? 2.495 -2.620 -22.213 1.00 83.75 191 GLU A C 1
ATOM 1529 O O . GLU A 1 191 ? 2.420 -3.784 -21.815 1.00 83.75 191 GLU A O 1
ATOM 1534 N N . ASN A 1 192 ? 3.297 -1.728 -21.633 1.00 86.75 192 ASN A N 1
ATOM 1535 C CA . ASN A 1 192 ? 4.285 -2.063 -20.620 1.00 86.75 192 ASN A CA 1
ATOM 1536 C C . ASN A 1 192 ? 4.010 -1.334 -19.307 1.00 86.75 192 ASN A C 1
ATOM 1538 O O . ASN A 1 192 ? 3.531 -0.203 -19.280 1.00 86.75 192 ASN A O 1
ATOM 1542 N N . LEU A 1 193 ? 4.361 -2.000 -18.209 1.00 90.25 193 LEU A N 1
ATOM 1543 C CA . LEU A 1 193 ? 4.247 -1.481 -16.854 1.00 90.25 193 LEU A CA 1
ATOM 1544 C C . LEU A 1 193 ? 5.515 -1.832 -16.075 1.00 90.25 193 LEU A C 1
ATOM 1546 O O . LEU A 1 193 ? 5.933 -2.993 -16.051 1.00 90.25 193 LEU A O 1
ATOM 1550 N N . ALA A 1 194 ? 6.070 -0.841 -15.382 1.00 91.94 194 ALA A N 1
ATOM 1551 C CA . ALA A 1 194 ? 7.166 -1.010 -14.439 1.00 91.94 194 ALA A CA 1
ATOM 1552 C C . ALA A 1 194 ? 6.965 -0.109 -13.213 1.00 91.94 194 ALA A C 1
ATOM 1554 O O . ALA A 1 194 ? 6.388 0.973 -13.309 1.00 91.94 194 ALA A O 1
ATOM 1555 N N . PHE A 1 195 ? 7.467 -0.557 -12.062 1.00 93.25 195 PHE A N 1
ATOM 1556 C CA . PHE A 1 195 ? 7.422 0.187 -10.804 1.00 93.25 195 PHE A CA 1
ATOM 1557 C C . PHE A 1 195 ? 8.814 0.709 -10.444 1.00 93.25 195 PHE A C 1
ATOM 1559 O O . PHE A 1 195 ? 9.798 -0.018 -10.562 1.00 93.25 195 PHE A O 1
ATOM 1566 N N . TRP A 1 196 ? 8.886 1.945 -9.946 1.00 92.00 196 TRP A N 1
ATOM 1567 C CA . TRP A 1 196 ? 10.147 2.627 -9.631 1.00 92.00 196 TRP A CA 1
ATOM 1568 C C . TRP A 1 196 ? 10.080 3.295 -8.249 1.00 92.00 196 TRP A C 1
ATOM 1570 O O . TRP A 1 196 ? 9.882 4.507 -8.154 1.00 92.00 196 TRP A O 1
ATOM 1580 N N 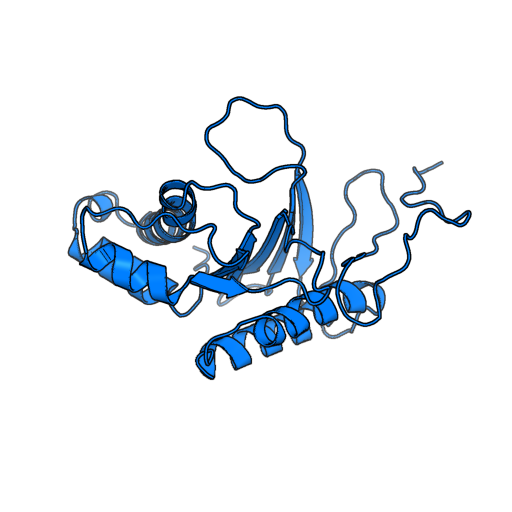. PRO A 1 197 ? 10.194 2.522 -7.156 1.00 90.38 197 PRO A N 1
ATOM 1581 C CA . PRO A 1 197 ? 10.105 3.050 -5.801 1.00 90.38 197 PRO A CA 1
ATOM 1582 C C . PRO A 1 197 ? 11.419 3.723 -5.396 1.00 90.38 197 PRO A C 1
ATOM 1584 O O . PRO A 1 197 ? 12.283 3.130 -4.758 1.00 90.38 197 PRO A O 1
ATOM 1587 N N . MET A 1 198 ? 11.589 4.973 -5.806 1.00 87.69 198 MET A N 1
ATOM 1588 C CA . MET A 1 198 ? 12.795 5.746 -5.522 1.00 87.69 198 MET A CA 1
ATOM 1589 C C . MET A 1 198 ? 12.981 5.993 -4.019 1.00 87.69 198 MET A C 1
ATOM 1591 O O . MET A 1 198 ? 12.024 6.285 -3.303 1.00 87.69 198 MET A O 1
ATOM 1595 N N . GLY A 1 199 ? 14.233 5.953 -3.556 1.00 84.44 199 GLY A N 1
ATOM 1596 C CA . GLY A 1 199 ? 14.595 6.353 -2.189 1.00 84.44 199 GLY A CA 1
ATOM 1597 C C . GLY A 1 199 ? 14.628 5.219 -1.162 1.00 84.44 199 GLY A C 1
ATOM 1598 O O . GLY A 1 199 ? 14.836 5.486 0.019 1.00 84.44 199 GLY A O 1
ATOM 1599 N N . ILE A 1 200 ? 14.486 3.965 -1.599 1.00 88.06 200 ILE A N 1
ATOM 1600 C CA . ILE A 1 200 ? 14.669 2.767 -0.763 1.00 88.06 200 ILE A CA 1
ATOM 1601 C C . ILE A 1 200 ? 15.913 1.982 -1.231 1.00 88.06 200 ILE A C 1
ATOM 1603 O O . ILE A 1 200 ? 16.360 2.187 -2.366 1.00 88.06 200 ILE A O 1
ATOM 1607 N N . PRO A 1 201 ? 16.494 1.086 -0.405 1.00 85.19 201 PRO A N 1
ATOM 1608 C CA . PRO A 1 201 ? 17.679 0.316 -0.787 1.00 85.19 201 PRO A CA 1
ATOM 1609 C C . PRO A 1 201 ? 17.508 -0.382 -2.142 1.00 85.19 201 PRO A C 1
ATOM 1611 O O . PRO A 1 201 ? 16.492 -1.034 -2.366 1.00 85.19 201 PRO A O 1
ATOM 1614 N N . LYS A 1 202 ? 18.521 -0.287 -3.015 1.00 86.38 202 LYS A N 1
ATOM 1615 C CA . LYS A 1 202 ? 18.553 -0.790 -4.412 1.00 86.38 202 LYS A CA 1
ATOM 1616 C C . LYS A 1 202 ? 17.832 0.082 -5.450 1.00 86.38 202 LYS A C 1
ATOM 1618 O O . LYS A 1 202 ? 18.042 -0.134 -6.640 1.00 86.38 202 LYS A O 1
ATOM 1623 N N . TYR A 1 203 ? 17.073 1.099 -5.042 1.00 88.38 203 TYR A N 1
ATOM 1624 C CA . TYR A 1 203 ? 16.275 1.942 -5.942 1.00 88.38 203 TYR A CA 1
ATOM 1625 C C . TYR A 1 203 ? 16.680 3.421 -5.825 1.00 88.38 203 TYR A C 1
ATOM 1627 O O . TYR A 1 203 ? 15.942 4.272 -5.326 1.00 88.38 203 TYR A O 1
ATOM 1635 N N . HIS A 1 204 ? 17.901 3.723 -6.277 1.00 77.88 204 HIS A N 1
ATOM 1636 C CA . HIS A 1 204 ? 18.512 5.058 -6.162 1.00 77.88 204 HIS A CA 1
ATOM 1637 C C . HIS A 1 204 ? 18.731 5.764 -7.509 1.00 77.88 204 HIS A C 1
ATOM 1639 O O . HIS A 1 204 ? 19.039 6.952 -7.529 1.00 77.88 204 HIS A O 1
ATOM 1645 N N . LYS A 1 205 ? 18.592 5.051 -8.633 1.00 75.38 205 LYS A N 1
ATOM 1646 C CA . LYS A 1 205 ? 18.836 5.588 -9.979 1.00 75.38 205 LYS A CA 1
ATOM 1647 C C . LYS A 1 205 ? 17.525 5.958 -10.659 1.00 75.38 205 LYS A C 1
ATOM 1649 O O . LYS A 1 205 ? 16.583 5.170 -10.635 1.00 75.38 205 LYS A O 1
ATOM 1654 N N . LEU A 1 206 ? 17.489 7.133 -11.285 1.00 67.62 206 LEU A N 1
ATOM 1655 C CA . LEU A 1 206 ? 16.343 7.558 -12.082 1.00 67.62 206 LEU A CA 1
ATOM 1656 C C . LEU A 1 206 ? 16.243 6.697 -13.352 1.00 67.62 206 LEU A C 1
ATOM 1658 O O . LEU A 1 206 ? 17.237 6.571 -14.069 1.00 67.62 206 LEU A O 1
ATOM 1662 N N . PRO A 1 207 ? 15.057 6.159 -13.680 1.00 64.62 207 PRO A N 1
ATOM 1663 C CA . PRO A 1 207 ? 14.878 5.318 -14.864 1.00 64.62 207 PRO A CA 1
ATOM 1664 C C . PRO A 1 207 ? 15.015 6.082 -16.190 1.00 64.62 207 PRO A C 1
ATOM 1666 O O . PRO A 1 207 ? 15.158 5.462 -17.234 1.00 64.62 207 PRO A O 1
ATOM 1669 N N . ILE A 1 208 ? 14.993 7.420 -16.154 1.00 60.62 208 ILE A N 1
ATOM 1670 C CA . ILE A 1 208 ? 14.945 8.293 -17.341 1.00 60.62 208 ILE A CA 1
ATOM 1671 C C . ILE A 1 208 ? 16.357 8.668 -17.848 1.00 60.62 208 ILE A C 1
ATOM 1673 O O . ILE A 1 208 ? 16.499 9.337 -18.863 1.00 60.62 208 ILE A O 1
ATOM 1677 N N . GLN A 1 209 ? 17.435 8.216 -17.195 1.00 48.69 209 GLN A N 1
ATOM 1678 C CA . GLN A 1 209 ? 18.812 8.504 -17.641 1.00 48.69 209 GLN A CA 1
ATOM 1679 C C . GLN A 1 209 ? 19.329 7.581 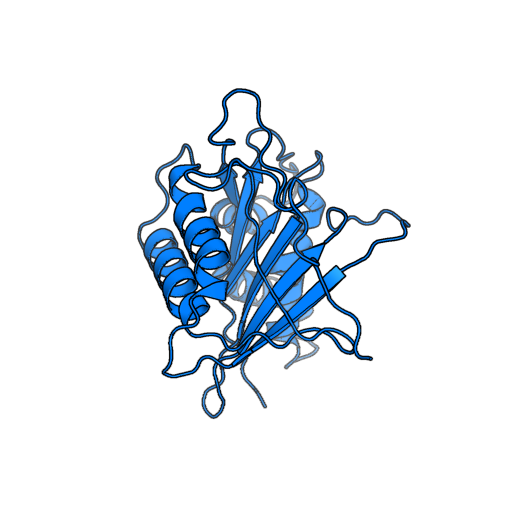-18.768 1.00 48.69 209 GLN A C 1
ATOM 1681 O O . GLN A 1 209 ? 20.522 7.566 -19.055 1.00 48.69 209 GLN A O 1
ATOM 1686 N N . GLY A 1 210 ? 18.450 6.841 -19.446 1.00 46.47 210 GLY A N 1
ATOM 1687 C CA . GLY A 1 210 ? 18.787 6.015 -20.606 1.00 46.47 210 GLY A CA 1
ATOM 1688 C C . GLY A 1 210 ? 17.555 5.764 -21.472 1.00 46.47 210 GLY A C 1
ATOM 1689 O O . GLY A 1 210 ? 16.431 5.811 -20.983 1.00 46.47 210 GLY A O 1
ATOM 1690 N N . SER A 1 211 ? 17.769 5.530 -22.764 1.00 41.72 211 SER A N 1
ATOM 1691 C CA . SER A 1 211 ? 16.771 5.381 -23.833 1.00 41.72 211 SER A CA 1
ATOM 1692 C C . SER A 1 211 ? 15.874 4.139 -23.693 1.00 41.72 211 SER A C 1
ATOM 1694 O O . SER A 1 211 ? 15.890 3.248 -24.539 1.00 41.72 211 SER A O 1
ATOM 1696 N N . HIS A 1 212 ? 15.073 4.069 -22.630 1.00 46.28 212 HIS A N 1
ATOM 1697 C CA . HIS A 1 212 ? 14.013 3.079 -22.466 1.00 46.28 212 HIS A CA 1
ATOM 1698 C C . HIS A 1 212 ? 12.654 3.787 -22.374 1.00 46.28 212 HIS A C 1
ATOM 1700 O O . HIS A 1 212 ? 12.455 4.606 -21.474 1.00 46.28 212 HIS A O 1
ATOM 1706 N N . PRO A 1 213 ? 11.710 3.510 -23.294 1.00 46.00 213 PRO A N 1
ATOM 1707 C CA . PRO A 1 213 ? 10.415 4.170 -23.283 1.00 46.00 213 PRO A CA 1
ATOM 1708 C C . PRO A 1 213 ? 9.621 3.738 -22.045 1.00 46.00 213 PRO A C 1
ATOM 1710 O O . PRO A 1 213 ? 9.359 2.558 -21.826 1.00 46.00 213 PRO A O 1
ATOM 1713 N N . VAL A 1 214 ? 9.230 4.728 -21.238 1.00 53.09 214 VAL A N 1
ATOM 1714 C CA . VAL A 1 214 ? 8.387 4.580 -20.032 1.00 53.09 214 VAL A CA 1
ATOM 1715 C C . VAL A 1 214 ? 6.960 4.138 -20.389 1.00 53.09 214 VAL A C 1
ATOM 1717 O O . VAL A 1 214 ? 6.211 3.659 -19.545 1.00 53.09 214 VAL A O 1
ATOM 1720 N N . ALA A 1 215 ? 6.614 4.241 -21.663 1.00 47.84 215 ALA A N 1
ATOM 1721 C CA . ALA A 1 215 ? 5.404 3.757 -22.280 1.00 47.84 215 ALA A CA 1
ATOM 1722 C C . ALA A 1 215 ? 5.608 3.915 -23.783 1.00 47.84 215 ALA A C 1
ATOM 1724 O O . ALA A 1 215 ? 5.839 5.033 -24.240 1.00 47.84 215 ALA A O 1
ATOM 1725 N N . ALA A 1 216 ? 5.581 2.829 -24.546 1.00 46.22 216 ALA A N 1
ATOM 1726 C CA . ALA A 1 216 ? 5.447 2.957 -25.988 1.00 46.22 216 ALA A CA 1
ATOM 1727 C C . ALA A 1 216 ? 3.940 3.032 -26.286 1.00 46.22 216 ALA A C 1
ATOM 1729 O O . ALA A 1 216 ? 3.223 2.121 -25.856 1.00 46.22 216 ALA A O 1
ATOM 1730 N N . PRO A 1 217 ? 3.438 4.101 -26.932 1.00 42.78 217 PRO A N 1
ATOM 1731 C CA . PRO A 1 217 ? 2.098 4.061 -27.498 1.00 42.78 217 PRO A CA 1
ATOM 1732 C C . PRO A 1 217 ? 2.051 2.969 -28.574 1.00 42.78 217 PRO A C 1
ATOM 1734 O O . PRO A 1 217 ? 3.073 2.668 -29.199 1.00 42.78 217 PRO A O 1
ATOM 1737 N N . LYS A 1 218 ? 0.874 2.371 -28.778 1.00 41.22 218 LYS A N 1
ATOM 1738 C CA . LYS A 1 218 ? 0.661 1.451 -29.903 1.00 41.22 218 LYS A CA 1
ATOM 1739 C C . LYS A 1 218 ? 0.991 2.149 -31.235 1.00 41.22 218 LYS A C 1
ATOM 1741 O O . LYS A 1 218 ? 0.731 3.351 -31.336 1.00 41.22 218 LYS A O 1
ATOM 1746 N N . PRO A 1 219 ? 1.554 1.420 -32.217 1.00 52.16 219 PRO A N 1
ATOM 1747 C CA . PRO A 1 219 ? 1.711 1.925 -33.578 1.00 52.16 219 PRO A CA 1
ATOM 1748 C C . PRO A 1 219 ? 0.361 2.245 -34.230 1.00 52.16 219 PRO A C 1
ATOM 1750 O O . PRO A 1 219 ? -0.649 1.594 -33.865 1.00 52.16 219 PRO A O 1
#

Secondary structure (DSSP, 8-state):
------EEEEEE---S-GGGTTHHHHHHHHHHTTT-TTGGG-HHHHHHHHHHHHTTEEEEEETT-----SS-HHHHHHHHTTEEEE--SSTT-----EEEEEEEEETTEEEEEEEEEESS---SS-----EEEEEEEB-SS--GGGHHHHHHHHHTGGGBSS---HHHHHHHHHHHHHHTTB-PPPPTTB-------TTBTTB-S-TTSSS--S-PBP-

Radius of gyration: 18.18 Å; chains: 1; bounding box: 49×41×56 Å

pLDDT: mean 76.01, std 16.65, range [27.45, 97.75]